Protein AF-A0A7S2HX86-F1 (afdb_monomer)

Secondary structure (DSSP, 8-state):
-PPPTTS-GGG--SPPSSPPPP---PPPPSSPEEEEEGGGTT-S-EEPEEEETTEEEEEEE--TTSEEEEEEEETT-TTSEEEESSTTB-TTSPEEEEES--TT--EEEE-TTTTPPTT-EEEEEEE-SSS-EEEEEEE--PPPTTGGG-----EEEETTTTTPPEEPEE---SSS-S-EE------TTS---EEEE-

Solvent-accessible surface area (backbone atoms only — not comparable to full-atom values): 11768 Å² total; per-residue (Å²): 134,85,79,71,87,71,58,36,72,90,75,59,90,71,89,68,98,58,83,76,78,82,76,72,77,68,74,67,75,89,57,58,46,19,38,32,28,55,80,65,71,55,70,62,76,41,80,42,49,72,80,51,95,43,30,32,35,45,75,48,50,27,44,88,81,17,45,44,38,33,36,36,19,44,68,71,34,81,58,26,22,35,29,28,77,41,66,58,15,49,66,60,32,42,51,40,67,72,32,68,85,60,89,72,32,22,32,42,51,69,27,64,89,76,62,47,57,59,50,47,22,31,42,36,40,40,35,64,57,91,72,35,45,49,43,72,45,81,46,101,55,80,58,51,78,74,59,75,72,53,71,86,62,42,26,42,30,27,71,87,50,77,78,38,79,42,76,40,44,80,64,55,41,97,92,44,64,92,33,70,48,79,89,84,77,75,52,97,78,76,63,74,57,74,48,79,46,110

pLDDT: mean 84.72, std 13.29, range [42.22, 97.75]

Organism: NCBI:txid327968

Mean predicted aligned error: 10.36 Å

Sequence (198 aa):
EFDTYDYNSSLYQGEYELAPRDDNSEDVPKDPIHIVGSWDNFHQSHEMEAIDDGVWTFQVALGETRYERFQLRVADEKFQALYPCSANGSQLTRCFGPDENLEGYCWLIDGRDLRMPAGTVYQLTFTWGSPPTMRWEVVDASPPYWFRSLQSTYYVDGSWTGSVNEMMREISTADSPNTWEARIRIGMTGMEWFRFCR

Radius of gyration: 20.62 Å; Cα contacts (8 Å, |Δi|>4): 366; chains: 1; bounding box: 51×32×64 Å

Foldseek 3Di:
DDDDPQFDPVVDPDDDPDDDPPFPWPQQAPFFKWKAKPLPDRPDIDTFDDPDRQKTKDKAFQAQQQKMWMWMAGNPDLQQIKFFPDQQREQRTWIDGRGNPPPRTTHMDHCVVVVDHGRFMKMWMWGVGVTTGIDIDTDPDGHDPVSVPSDDWKWKAKPVVVRDTHTWDDPADPVRHPDTDDDDDDDPVNDMDMDMDD

Structure (mmCIF, N/CA/C/O backbone):
data_AF-A0A7S2HX86-F1
#
_entry.id   AF-A0A7S2HX86-F1
#
loop_
_atom_site.group_PDB
_atom_site.id
_atom_site.type_symbol
_atom_site.label_atom_id
_atom_site.label_alt_id
_atom_site.label_comp_id
_atom_site.label_asym_id
_atom_site.label_entity_id
_atom_site.label_seq_id
_atom_site.pdbx_PDB_ins_code
_atom_site.Cartn_x
_atom_site.Cartn_y
_atom_site.Cartn_z
_atom_site.occupancy
_atom_site.B_iso_or_equiv
_atom_site.auth_seq_id
_atom_site.auth_comp_id
_atom_site.auth_asym_id
_atom_site.auth_atom_id
_atom_site.pdbx_PDB_model_num
ATOM 1 N N . GLU A 1 1 ? 15.970 -13.917 27.097 1.00 42.22 1 GLU A N 1
ATOM 2 C CA . GLU A 1 1 ? 16.013 -13.641 25.651 1.00 42.22 1 GLU A CA 1
ATOM 3 C C . GLU A 1 1 ? 15.262 -12.333 25.472 1.00 42.22 1 GLU A C 1
ATOM 5 O O . GLU A 1 1 ? 14.170 -12.232 26.010 1.00 42.22 1 GLU A O 1
ATOM 10 N N . PHE A 1 2 ? 15.915 -11.282 24.973 1.00 43.44 2 PHE A N 1
ATOM 11 C CA . PHE A 1 2 ? 15.283 -9.965 24.852 1.00 43.44 2 PHE A CA 1
ATOM 12 C C . PHE A 1 2 ? 14.544 -9.926 23.517 1.00 43.44 2 PHE A C 1
ATOM 14 O O . PHE A 1 2 ? 15.192 -10.049 22.479 1.00 43.44 2 PHE A O 1
ATOM 21 N N . ASP A 1 3 ? 13.221 -9.782 23.551 1.00 45.94 3 ASP A N 1
ATOM 22 C CA . ASP A 1 3 ? 12.425 -9.581 22.342 1.00 45.94 3 ASP A CA 1
ATOM 23 C C . ASP A 1 3 ? 12.792 -8.246 21.682 1.00 45.94 3 ASP A C 1
ATOM 25 O O . ASP A 1 3 ? 13.036 -7.234 22.348 1.00 45.94 3 ASP A O 1
ATOM 29 N N . THR A 1 4 ? 12.854 -8.243 20.353 1.00 46.94 4 THR A N 1
ATOM 30 C CA . THR A 1 4 ? 12.990 -7.023 19.559 1.00 46.94 4 THR A CA 1
ATOM 31 C C . THR A 1 4 ? 11.749 -6.151 19.764 1.00 46.94 4 THR A C 1
ATOM 33 O O . THR A 1 4 ? 10.624 -6.624 19.640 1.00 46.94 4 THR A O 1
ATOM 36 N N . TYR A 1 5 ? 11.943 -4.860 20.055 1.00 52.66 5 TYR A N 1
ATOM 37 C CA . TYR A 1 5 ? 10.888 -3.861 20.325 1.00 52.66 5 TYR A CA 1
ATOM 38 C C . TYR A 1 5 ? 9.940 -3.575 19.139 1.00 52.66 5 TYR A C 1
ATOM 40 O O . TYR A 1 5 ? 9.152 -2.633 19.181 1.00 52.66 5 TYR A O 1
ATOM 48 N N . ASP A 1 6 ? 9.999 -4.384 18.085 1.00 50.31 6 ASP A N 1
ATOM 49 C CA . ASP A 1 6 ? 9.200 -4.239 16.870 1.00 50.31 6 ASP A CA 1
ATOM 50 C C . ASP A 1 6 ? 7.791 -4.846 17.011 1.00 50.31 6 ASP A C 1
ATOM 52 O O . ASP A 1 6 ? 6.949 -4.675 16.127 1.00 50.31 6 ASP A O 1
ATOM 56 N N . TYR A 1 7 ? 7.512 -5.547 18.116 1.00 53.53 7 TYR A N 1
ATOM 57 C CA . TYR A 1 7 ? 6.210 -6.153 18.392 1.00 53.53 7 TYR A CA 1
ATOM 58 C C . TYR A 1 7 ? 5.318 -5.232 19.223 1.00 53.53 7 TYR A C 1
ATOM 60 O O . TYR A 1 7 ? 5.739 -4.634 20.214 1.00 53.53 7 TYR A O 1
ATOM 68 N N . ASN A 1 8 ? 4.048 -5.135 18.825 1.00 56.41 8 ASN A N 1
ATOM 69 C CA . ASN A 1 8 ? 3.043 -4.391 19.569 1.00 56.41 8 ASN A CA 1
ATOM 70 C C . ASN A 1 8 ? 2.930 -4.938 21.000 1.00 56.41 8 ASN A C 1
ATOM 72 O O . ASN A 1 8 ? 2.687 -6.130 21.195 1.00 56.41 8 ASN A O 1
ATOM 76 N N . SER A 1 9 ? 3.051 -4.056 21.997 1.00 62.22 9 SER A N 1
ATOM 77 C CA . SER A 1 9 ? 2.873 -4.425 23.397 1.00 62.22 9 SER A CA 1
ATOM 78 C C . SER A 1 9 ? 1.527 -5.107 23.636 1.00 62.22 9 SER A C 1
ATOM 80 O O . SER A 1 9 ? 1.485 -5.999 24.462 1.00 62.22 9 SER A O 1
ATOM 82 N N . SER A 1 10 ? 0.462 -4.789 22.890 1.00 58.12 10 SER A N 1
ATOM 83 C CA . SER A 1 10 ? -0.851 -5.439 23.047 1.00 58.12 10 SER A CA 1
ATOM 84 C C . SER A 1 10 ? -0.908 -6.915 22.621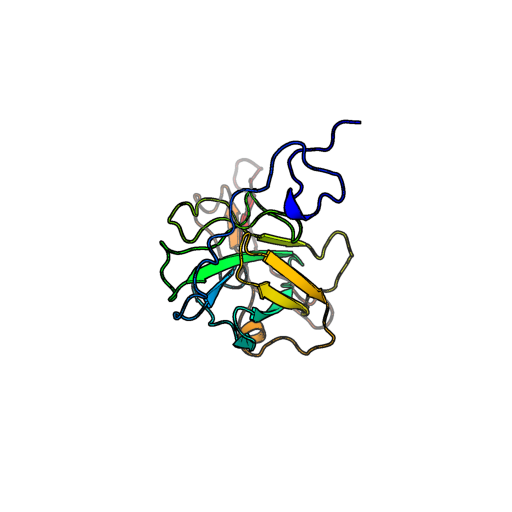 1.00 58.12 10 SER A C 1
ATOM 86 O O . SER A 1 10 ? -1.907 -7.580 22.879 1.00 58.12 10 SER A O 1
ATOM 88 N N . LEU A 1 11 ? 0.139 -7.444 21.976 1.00 58.84 11 LEU A N 1
ATOM 89 C CA . LEU A 1 11 ? 0.273 -8.870 21.648 1.00 58.84 11 LEU A CA 1
ATOM 90 C C . LEU A 1 11 ? 1.074 -9.648 22.709 1.00 58.84 11 LEU A C 1
ATOM 92 O O . LEU A 1 11 ? 1.187 -10.872 22.618 1.00 58.84 11 LEU A O 1
ATOM 96 N N . TYR A 1 12 ? 1.624 -8.958 23.711 1.00 63.53 12 TYR A N 1
ATOM 97 C CA . TYR A 1 12 ? 2.323 -9.570 24.835 1.00 63.53 12 TYR A CA 1
ATOM 98 C C . TYR A 1 12 ? 1.321 -10.253 25.773 1.00 63.53 12 TYR A C 1
ATOM 100 O O . TYR A 1 12 ? 0.371 -9.634 26.242 1.00 63.53 12 TYR A O 1
ATOM 108 N N . GLN A 1 13 ? 1.538 -11.540 26.053 1.00 61.47 13 GLN A N 1
ATOM 109 C CA . GLN A 1 13 ? 0.677 -12.339 26.938 1.00 61.47 13 GLN A CA 1
ATOM 110 C C . GLN A 1 13 ? 1.176 -12.402 28.393 1.00 61.47 13 GLN A C 1
ATOM 112 O O . GLN A 1 13 ? 0.587 -13.112 29.205 1.00 61.47 13 GLN A O 1
ATOM 117 N N . GLY A 1 14 ? 2.282 -11.729 28.727 1.00 71.19 14 GLY A N 1
ATOM 118 C CA . GLY A 1 14 ? 2.817 -11.712 30.091 1.00 71.19 14 GLY A CA 1
ATOM 119 C C . GLY A 1 14 ? 2.143 -10.671 30.988 1.00 71.19 14 GLY A C 1
ATOM 120 O O . GLY A 1 14 ? 1.376 -9.826 30.532 1.00 71.19 14 GLY A O 1
ATOM 121 N N . GLU A 1 15 ? 2.444 -10.729 32.285 1.00 54.34 15 GLU A N 1
ATOM 122 C CA . GLU A 1 15 ? 1.937 -9.761 33.261 1.00 54.34 15 GLU A CA 1
ATOM 123 C C . GLU A 1 15 ? 2.708 -8.435 33.173 1.00 54.34 15 GLU A C 1
ATOM 125 O O . GLU A 1 15 ? 3.937 -8.421 33.084 1.00 54.34 15 GLU A O 1
ATOM 130 N N . TYR A 1 16 ? 1.990 -7.311 33.222 1.00 61.97 16 TYR A N 1
ATOM 131 C CA . TYR A 1 16 ? 2.602 -5.988 33.335 1.00 61.97 16 TYR A CA 1
ATOM 132 C C . TYR A 1 16 ? 2.752 -5.602 34.808 1.00 61.97 16 TYR A C 1
ATOM 134 O O . TYR A 1 16 ? 1.788 -5.653 35.568 1.00 61.97 16 TYR A O 1
ATOM 142 N N . GLU A 1 17 ? 3.942 -5.142 35.203 1.00 64.00 17 GLU A N 1
ATOM 143 C CA . GLU A 1 17 ? 4.177 -4.587 36.549 1.00 64.00 17 GLU A CA 1
ATOM 144 C C . GLU A 1 17 ? 3.438 -3.255 36.786 1.00 64.00 17 GLU A C 1
ATOM 146 O O . GLU A 1 17 ? 3.226 -2.849 37.928 1.00 64.00 17 GLU A O 1
ATOM 151 N N . LEU A 1 18 ? 3.034 -2.570 35.713 1.00 54.09 18 LEU A N 1
ATOM 152 C CA . LEU A 1 18 ? 2.266 -1.329 35.748 1.00 54.09 18 LEU A CA 1
ATOM 153 C C . LEU A 1 18 ? 0.945 -1.529 35.007 1.00 54.09 18 LEU A C 1
ATOM 155 O O . LEU A 1 18 ? 0.919 -2.158 33.951 1.00 54.09 18 LEU A O 1
ATOM 159 N N . ALA A 1 19 ? -0.140 -0.960 35.538 1.00 52.94 19 ALA A N 1
ATOM 160 C CA . ALA A 1 19 ? -1.414 -0.939 34.831 1.00 52.94 19 ALA A CA 1
ATOM 161 C C . ALA A 1 19 ? -1.225 -0.288 33.443 1.00 52.94 19 ALA A C 1
ATOM 163 O O . ALA A 1 19 ? -0.542 0.744 33.354 1.00 52.94 19 ALA A O 1
ATOM 164 N N . PRO A 1 20 ? -1.802 -0.859 32.367 1.00 56.81 20 PRO A N 1
ATOM 165 C CA . PRO A 1 20 ? -1.859 -0.183 31.077 1.00 56.81 20 PRO A CA 1
ATOM 166 C C . PRO A 1 20 ? -2.460 1.216 31.261 1.00 56.81 20 PRO A C 1
ATOM 168 O O . PRO A 1 20 ? -3.270 1.429 32.164 1.00 56.81 20 PRO A O 1
ATOM 171 N N . ARG A 1 21 ? -2.051 2.184 30.430 1.00 54.41 21 ARG A N 1
ATOM 172 C CA . ARG A 1 21 ? -2.705 3.503 30.412 1.00 54.41 21 ARG A C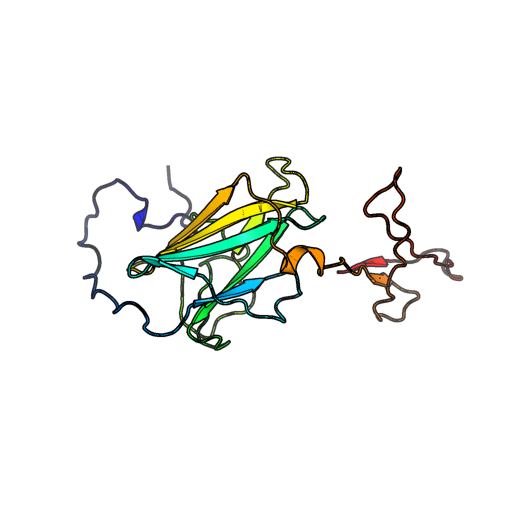A 1
ATOM 173 C C . ARG A 1 21 ? -4.215 3.301 30.268 1.00 54.41 21 ARG A C 1
ATOM 175 O O . ARG A 1 21 ? -4.610 2.477 29.451 1.00 54.41 21 ARG A O 1
ATOM 182 N N . ASP A 1 22 ? -5.006 4.047 31.044 1.00 52.88 22 ASP A N 1
ATOM 183 C CA . ASP A 1 22 ? -6.465 4.070 30.907 1.00 52.88 22 ASP A CA 1
ATOM 184 C C . ASP A 1 22 ? -6.822 4.271 29.431 1.00 52.88 22 ASP A C 1
ATOM 186 O O . ASP A 1 22 ? -6.486 5.302 28.837 1.00 52.88 22 ASP A O 1
ATOM 190 N N . ASP A 1 23 ? -7.483 3.263 28.859 1.00 53.69 23 ASP A N 1
ATOM 191 C CA . ASP A 1 23 ? -8.172 3.349 27.579 1.00 53.69 23 ASP A CA 1
ATOM 192 C C . ASP A 1 23 ? -9.322 4.338 27.765 1.00 53.69 23 ASP A C 1
ATOM 194 O O . ASP A 1 23 ? -10.463 3.973 28.053 1.00 53.69 23 ASP A O 1
ATOM 198 N N . ASN A 1 24 ? -9.029 5.627 27.607 1.00 50.69 24 ASN A N 1
ATOM 199 C CA . ASN A 1 24 ? -10.050 6.525 27.101 1.00 50.69 24 ASN A CA 1
ATOM 200 C C . ASN A 1 24 ? -10.447 5.927 25.757 1.00 50.69 24 ASN A C 1
ATOM 202 O O . ASN A 1 24 ? -9.656 5.970 24.818 1.00 50.69 24 ASN A O 1
ATOM 206 N N . SER A 1 25 ? -11.620 5.299 25.707 1.00 54.81 25 SER A N 1
ATOM 207 C CA . SER A 1 25 ? -12.227 4.829 24.472 1.00 54.81 25 SER A CA 1
ATOM 208 C C . SER A 1 25 ? -12.267 6.018 23.524 1.00 54.81 25 SER A C 1
ATOM 210 O O . SER A 1 25 ? -13.110 6.902 23.685 1.00 54.81 25 SER A O 1
ATOM 212 N N . GLU A 1 26 ? -11.300 6.106 22.612 1.00 62.53 26 GLU A N 1
ATOM 213 C CA . GLU A 1 26 ? -11.353 7.112 21.569 1.00 62.53 26 GLU A CA 1
ATOM 214 C C . GLU A 1 26 ? -12.631 6.839 20.794 1.00 62.53 26 GLU A C 1
ATOM 216 O O . GLU A 1 26 ? -12.834 5.726 20.298 1.00 62.53 26 GLU A O 1
ATOM 221 N N . ASP A 1 27 ? -13.522 7.832 20.781 1.00 75.81 27 ASP A N 1
ATOM 222 C CA . ASP A 1 27 ? -14.773 7.743 20.050 1.00 75.81 27 ASP A CA 1
ATOM 223 C C . ASP A 1 27 ? -14.458 7.284 18.627 1.00 75.81 27 ASP A C 1
ATOM 225 O O . ASP A 1 27 ? -13.568 7.827 17.964 1.00 75.81 27 ASP A O 1
ATOM 229 N N . VAL A 1 28 ? -15.184 6.260 18.177 1.00 82.75 28 VAL A N 1
ATOM 230 C CA . VAL A 1 28 ? -15.077 5.761 16.808 1.00 82.75 28 VAL A CA 1
ATOM 231 C C . VAL A 1 28 ? -15.219 6.958 15.859 1.00 82.75 28 VAL A C 1
ATOM 233 O O . VAL A 1 28 ? -16.164 7.745 16.018 1.00 82.75 28 VAL A O 1
ATOM 236 N N . PRO A 1 29 ? -14.294 7.141 14.900 1.00 84.81 29 PRO A N 1
ATOM 237 C CA . PRO A 1 29 ? -14.341 8.270 13.993 1.00 84.81 29 PRO A CA 1
ATOM 238 C C . PRO A 1 29 ? -15.665 8.240 13.239 1.00 84.81 29 PRO A C 1
ATOM 240 O O . PRO A 1 29 ? -16.084 7.213 12.708 1.00 84.81 29 PRO A O 1
ATOM 243 N N . LYS A 1 30 ? -16.340 9.390 13.223 1.00 86.75 30 LYS A N 1
ATOM 244 C CA . LYS A 1 30 ? -17.588 9.570 12.469 1.00 86.75 30 LYS A CA 1
ATOM 245 C C . LYS A 1 30 ? -17.327 9.717 10.976 1.00 86.75 30 LYS A C 1
ATOM 247 O O . LYS A 1 30 ? -18.231 9.503 10.175 1.00 86.75 30 LYS A O 1
ATOM 252 N N . ASP A 1 31 ? -16.113 10.127 10.635 1.00 92.06 31 ASP A N 1
ATOM 253 C CA . ASP A 1 31 ? -15.688 10.360 9.271 1.00 92.06 31 ASP A CA 1
ATOM 254 C C . ASP A 1 31 ? -15.249 9.054 8.590 1.00 92.06 31 ASP A C 1
ATOM 256 O O . ASP A 1 31 ? -14.712 8.154 9.244 1.00 92.06 31 ASP A O 1
ATOM 260 N N . PRO A 1 32 ? -15.445 8.942 7.266 1.00 94.38 32 PRO A N 1
ATOM 261 C CA . PRO A 1 32 ? -15.067 7.758 6.505 1.00 94.38 32 PRO A CA 1
ATOM 262 C C . PRO A 1 32 ? -13.550 7.540 6.478 1.00 94.38 32 PRO A C 1
ATOM 264 O O . PRO A 1 32 ? -12.761 8.474 6.284 1.00 94.38 32 PRO A O 1
ATOM 267 N N . ILE A 1 33 ? -13.142 6.276 6.596 1.00 96.12 33 ILE A N 1
ATOM 268 C CA . ILE A 1 33 ? -11.749 5.859 6.441 1.00 96.12 33 ILE A CA 1
ATOM 269 C C . ILE A 1 33 ? -11.467 5.590 4.966 1.00 96.12 33 ILE A C 1
ATOM 271 O O . ILE A 1 33 ? -12.190 4.855 4.299 1.00 96.12 33 ILE A O 1
ATOM 275 N N . HIS A 1 34 ? -10.392 6.182 4.469 1.00 96.62 34 HIS A N 1
ATOM 276 C CA . HIS A 1 34 ? -9.906 6.037 3.109 1.00 96.62 34 HIS A CA 1
ATOM 277 C C . HIS A 1 34 ? -8.574 5.293 3.093 1.00 96.62 34 HIS A C 1
ATOM 279 O O . HIS A 1 34 ? -7.817 5.334 4.060 1.00 96.62 34 HIS A O 1
ATOM 285 N N . ILE A 1 35 ? -8.258 4.653 1.974 1.00 96.00 35 ILE A N 1
ATOM 286 C CA . ILE A 1 35 ? -6.992 3.975 1.721 1.00 96.00 35 ILE A CA 1
ATOM 287 C C . ILE A 1 35 ? -6.335 4.524 0.455 1.00 96.00 35 ILE A C 1
ATOM 289 O O . ILE A 1 35 ? -6.993 4.787 -0.551 1.00 96.00 35 ILE A O 1
ATOM 293 N N . VAL A 1 36 ? -5.016 4.681 0.518 1.00 94.50 36 VAL A N 1
ATOM 294 C CA . VAL A 1 36 ? -4.147 5.055 -0.604 1.00 94.50 36 VAL A CA 1
ATOM 295 C C . VAL A 1 36 ? -2.976 4.087 -0.669 1.00 94.50 36 VAL A C 1
ATOM 297 O O . VAL A 1 36 ? -2.504 3.624 0.373 1.00 94.50 36 VAL A O 1
ATOM 300 N N . GLY A 1 37 ? -2.469 3.794 -1.864 1.00 93.50 37 GLY A N 1
ATOM 301 C CA . GLY A 1 37 ? -1.395 2.815 -1.986 1.00 93.50 37 GLY A CA 1
ATOM 302 C C . GLY A 1 37 ? -0.530 2.933 -3.225 1.00 93.50 37 GLY A C 1
ATOM 303 O O . GLY A 1 37 ? -0.714 3.789 -4.077 1.00 93.50 37 GLY A O 1
ATOM 304 N N . SER A 1 38 ? 0.463 2.056 -3.324 1.00 91.62 38 SER A N 1
ATOM 305 C CA . SER A 1 38 ? 1.417 2.039 -4.433 1.00 91.62 38 SER A CA 1
ATOM 306 C C . SER A 1 38 ? 0.806 1.611 -5.760 1.00 91.62 38 SER A C 1
ATOM 308 O O . SER A 1 38 ? 1.415 1.860 -6.798 1.00 91.62 38 SER A O 1
ATOM 310 N N . TRP A 1 39 ? -0.374 0.992 -5.742 1.00 88.81 39 TRP A N 1
ATOM 311 C CA . TRP A 1 39 ? -1.045 0.483 -6.936 1.00 88.81 39 TRP A CA 1
ATOM 312 C C . TRP A 1 39 ? -1.354 1.586 -7.957 1.00 88.81 39 TRP A C 1
ATOM 314 O O . TRP A 1 39 ? -1.383 1.309 -9.154 1.00 88.81 39 TRP A O 1
ATOM 324 N N . ASP A 1 40 ? -1.489 2.835 -7.511 1.00 85.31 40 ASP A N 1
ATOM 325 C CA . ASP A 1 40 ? -1.708 4.022 -8.339 1.00 85.31 40 ASP A CA 1
ATOM 326 C C . ASP A 1 40 ? -0.780 5.196 -7.963 1.00 85.31 40 ASP A C 1
ATOM 328 O O . ASP A 1 40 ? -1.075 6.360 -8.242 1.00 85.31 40 ASP A O 1
ATOM 332 N N . ASN A 1 41 ? 0.350 4.889 -7.320 1.00 86.00 41 ASN A N 1
ATOM 333 C CA . ASN A 1 41 ? 1.301 5.876 -6.807 1.00 86.00 41 ASN A CA 1
ATOM 334 C C . ASN A 1 41 ? 0.691 6.868 -5.786 1.00 86.00 41 ASN A C 1
ATOM 336 O O . ASN A 1 41 ? 1.059 8.042 -5.750 1.00 86.00 41 ASN A O 1
ATOM 340 N N . PHE A 1 42 ? -0.214 6.391 -4.925 1.00 88.62 42 PHE A N 1
ATOM 341 C CA . PHE A 1 42 ? -0.855 7.152 -3.846 1.00 88.62 42 PHE A CA 1
ATOM 342 C C . PHE A 1 42 ? -1.654 8.376 -4.339 1.00 88.62 42 PHE A C 1
ATOM 344 O O . PHE A 1 42 ? -1.813 9.352 -3.594 1.00 88.62 42 PHE A O 1
ATOM 351 N N . HIS A 1 43 ? -2.124 8.351 -5.591 1.00 86.19 43 HIS A N 1
ATOM 352 C CA . HIS A 1 43 ? -2.827 9.473 -6.220 1.00 86.19 43 HIS A CA 1
ATOM 353 C C . HIS A 1 43 ? -4.325 9.501 -5.897 1.00 86.19 43 HIS A C 1
ATOM 355 O O . HIS A 1 43 ? -4.860 10.566 -5.591 1.00 86.19 43 HIS A O 1
ATOM 361 N N . GLN A 1 44 ? -4.995 8.358 -5.981 1.00 89.94 44 GLN A N 1
ATOM 362 C CA . GLN A 1 44 ? -6.416 8.173 -5.744 1.00 89.94 44 GLN A CA 1
ATOM 363 C C . GLN A 1 44 ? -6.634 7.542 -4.369 1.00 89.94 44 GLN A C 1
ATOM 365 O O . GLN A 1 44 ? -6.033 6.535 -3.995 1.00 89.94 44 GLN A O 1
ATOM 370 N N . SER A 1 45 ? -7.531 8.156 -3.610 1.00 92.88 45 SER A N 1
ATOM 371 C CA . SER A 1 45 ? -8.079 7.607 -2.381 1.00 92.88 45 SER A CA 1
ATOM 372 C C . SER A 1 45 ? -9.295 6.740 -2.685 1.00 92.88 45 SER A C 1
ATOM 374 O O . SER A 1 45 ? -10.102 7.028 -3.574 1.00 92.88 45 SER A O 1
ATOM 376 N N . HIS A 1 46 ? -9.426 5.654 -1.933 1.00 94.56 46 HIS A N 1
ATOM 377 C CA . HIS A 1 46 ? -10.601 4.797 -1.967 1.00 94.56 46 HIS A CA 1
ATOM 378 C C . HIS A 1 46 ? -11.229 4.741 -0.582 1.00 94.56 46 HIS A C 1
ATOM 380 O O . HIS A 1 46 ? -10.535 4.478 0.393 1.00 94.56 46 HIS A O 1
ATOM 386 N N . GLU A 1 47 ? -12.532 4.969 -0.492 1.00 96.06 47 GLU A N 1
ATOM 387 C CA . GLU A 1 47 ? -13.276 4.779 0.752 1.00 96.06 47 GLU A CA 1
ATOM 388 C C . GLU A 1 47 ? -13.322 3.284 1.117 1.00 96.06 47 GLU A C 1
ATOM 390 O O . GLU A 1 47 ? -13.550 2.429 0.255 1.00 96.06 47 GLU A O 1
ATOM 395 N N . MET A 1 48 ? -13.067 2.964 2.386 1.00 96.81 48 MET A N 1
ATOM 396 C CA . MET A 1 48 ? -13.192 1.611 2.927 1.00 96.81 48 MET A CA 1
ATOM 397 C C . MET A 1 48 ? -14.640 1.327 3.341 1.00 96.81 48 MET A C 1
ATOM 399 O O . MET A 1 48 ? -15.339 2.200 3.850 1.00 96.81 48 MET A O 1
ATOM 403 N N . GLU A 1 49 ? -15.080 0.080 3.193 1.00 96.38 49 GLU A N 1
ATOM 404 C CA . GLU A 1 49 ? -16.430 -0.341 3.568 1.00 96.38 49 GLU A CA 1
ATOM 405 C C . GLU A 1 49 ? -16.517 -0.580 5.080 1.00 96.38 49 GLU A C 1
ATOM 407 O O . GLU A 1 49 ? -15.829 -1.452 5.614 1.00 96.38 49 GLU A O 1
ATOM 412 N N . ALA A 1 50 ? -17.363 0.183 5.776 1.00 95.38 50 ALA A N 1
ATOM 413 C CA . ALA A 1 50 ? -17.663 -0.046 7.187 1.00 95.38 50 ALA A CA 1
ATOM 414 C C . ALA A 1 50 ? -18.551 -1.291 7.340 1.00 95.38 50 ALA A C 1
ATOM 416 O O . ALA A 1 50 ? -19.667 -1.323 6.818 1.00 95.38 50 ALA A O 1
ATOM 417 N N . ILE A 1 51 ? -18.060 -2.307 8.052 1.00 95.25 51 ILE A N 1
ATOM 418 C CA . ILE A 1 51 ? -18.780 -3.576 8.255 1.00 95.25 51 ILE A CA 1
ATOM 419 C C . ILE A 1 51 ? -19.398 -3.698 9.651 1.00 95.25 51 ILE A C 1
ATOM 421 O O . ILE A 1 51 ? -20.377 -4.423 9.818 1.00 95.25 51 ILE A O 1
ATOM 425 N N . ASP A 1 52 ? -18.830 -3.003 10.637 1.00 91.88 52 ASP A N 1
ATOM 426 C CA . ASP A 1 52 ? -19.283 -2.970 12.030 1.00 91.88 52 ASP A CA 1
ATOM 427 C C . ASP A 1 52 ? -18.789 -1.675 12.702 1.00 91.88 52 ASP A C 1
ATOM 429 O O . ASP A 1 52 ? -17.977 -0.937 12.128 1.00 91.88 52 ASP A O 1
ATOM 433 N N . ASP A 1 53 ? -19.249 -1.404 13.921 1.00 89.19 53 ASP A N 1
ATOM 434 C CA . ASP A 1 53 ? -18.817 -0.250 14.708 1.00 89.19 53 ASP A CA 1
ATOM 435 C C . ASP A 1 53 ? -17.301 -0.303 14.955 1.00 89.19 53 ASP A C 1
ATOM 437 O O . ASP A 1 53 ? -16.782 -1.139 15.696 1.00 89.19 53 ASP A O 1
ATOM 441 N N . GLY A 1 54 ? -16.572 0.613 14.315 1.00 92.19 54 GLY A N 1
ATOM 442 C CA . GLY A 1 54 ? -15.118 0.674 14.416 1.00 92.19 54 GLY A CA 1
ATOM 443 C C . GLY A 1 54 ? -14.378 -0.349 13.552 1.00 92.19 54 GLY A C 1
ATOM 444 O O . GLY A 1 54 ? -13.183 -0.544 13.772 1.00 92.19 54 GLY A O 1
ATOM 445 N N . VAL A 1 55 ? -15.029 -0.995 12.577 1.00 95.88 55 VAL A N 1
ATOM 446 C CA . VAL A 1 55 ? -14.377 -1.960 11.676 1.00 95.88 55 VAL A CA 1
ATOM 447 C C . VAL A 1 55 ? -14.638 -1.618 10.211 1.00 95.88 55 VAL A C 1
ATOM 449 O O . VAL A 1 55 ? -15.781 -1.570 9.756 1.00 95.88 55 VAL A O 1
ATOM 452 N N . TRP A 1 56 ? -13.558 -1.459 9.446 1.00 97.44 56 TRP A N 1
ATOM 453 C CA . TRP A 1 56 ? -13.589 -1.169 8.013 1.00 97.44 56 TRP A CA 1
ATOM 454 C C . TRP A 1 56 ? -12.822 -2.219 7.229 1.00 97.44 56 TRP A C 1
ATOM 456 O O . TRP A 1 56 ? -11.794 -2.728 7.681 1.00 97.44 56 TRP A O 1
ATOM 466 N N . THR A 1 57 ? -13.283 -2.497 6.014 1.00 97.50 57 THR A N 1
ATOM 467 C CA . THR A 1 57 ? -12.641 -3.448 5.114 1.00 97.50 57 THR A CA 1
ATOM 468 C C . THR A 1 57 ? -12.382 -2.874 3.732 1.00 97.50 57 THR A C 1
ATOM 470 O O . THR A 1 57 ? -13.067 -1.969 3.258 1.00 97.50 57 THR A O 1
ATOM 473 N N . PHE A 1 58 ? -11.348 -3.396 3.081 1.00 96.94 58 PHE A N 1
ATOM 474 C CA . PHE A 1 58 ? -11.012 -3.061 1.705 1.00 96.94 58 PHE A CA 1
ATOM 475 C C . PHE A 1 58 ? -10.334 -4.248 1.030 1.00 96.94 58 PHE A C 1
ATOM 477 O O . PHE A 1 58 ? -9.542 -4.950 1.651 1.00 96.94 58 PHE A O 1
ATOM 484 N N . GLN A 1 59 ? -10.612 -4.483 -0.246 1.00 96.00 59 GLN A N 1
ATOM 485 C CA . GLN A 1 59 ? -9.948 -5.544 -0.999 1.00 96.00 59 GLN A CA 1
ATOM 486 C C . GLN A 1 59 ? -8.878 -4.950 -1.896 1.00 96.00 59 GLN A C 1
ATOM 488 O O . GLN A 1 59 ? -9.196 -4.104 -2.718 1.00 96.00 59 GLN A O 1
ATOM 493 N N . VAL A 1 60 ? -7.642 -5.428 -1.798 1.00 94.81 60 VAL A N 1
ATOM 494 C CA . VAL A 1 60 ? -6.541 -5.056 -2.699 1.00 94.81 60 VAL A CA 1
ATOM 495 C C . VAL A 1 60 ? -6.046 -6.299 -3.422 1.00 94.81 60 VAL A C 1
ATOM 497 O O . VAL A 1 60 ? -5.943 -7.366 -2.824 1.00 94.81 60 VAL A O 1
ATOM 500 N N . ALA A 1 61 ? -5.719 -6.186 -4.705 1.00 93.56 61 ALA A N 1
ATOM 501 C CA . ALA A 1 61 ? -5.028 -7.253 -5.418 1.00 93.56 61 ALA A CA 1
ATOM 502 C C . ALA A 1 61 ? -3.533 -6.933 -5.529 1.00 93.56 61 ALA A C 1
ATOM 504 O O . ALA A 1 61 ? -3.146 -5.777 -5.687 1.00 93.56 61 ALA A O 1
ATOM 505 N N . LEU A 1 62 ? -2.684 -7.958 -5.449 1.00 92.06 62 LEU A N 1
ATOM 506 C CA . LEU A 1 62 ? -1.254 -7.791 -5.680 1.00 92.06 62 LEU A CA 1
ATOM 507 C C . LEU A 1 62 ? -0.981 -7.482 -7.150 1.00 92.06 62 LEU A C 1
ATOM 509 O O . LEU A 1 62 ? -1.346 -8.268 -8.027 1.00 92.06 62 LEU A O 1
ATOM 513 N N . GLY A 1 63 ? -0.263 -6.390 -7.411 1.00 88.56 63 GLY A N 1
ATOM 514 C CA . GLY A 1 63 ? 0.309 -6.099 -8.718 1.00 88.56 63 GLY A CA 1
ATOM 515 C C . GLY A 1 63 ? 1.334 -7.137 -9.175 1.00 88.56 63 GLY A C 1
ATOM 516 O O . GLY A 1 63 ? 1.661 -8.117 -8.501 1.00 88.56 63 GLY A O 1
ATOM 517 N N . GLU A 1 64 ? 1.908 -6.884 -10.342 1.00 84.50 64 GLU A N 1
ATOM 518 C CA . GLU A 1 64 ? 2.911 -7.747 -10.983 1.00 84.50 64 GLU A CA 1
ATOM 519 C C . GLU A 1 64 ? 4.212 -7.836 -10.176 1.00 84.50 64 GLU A C 1
ATOM 521 O O . GLU A 1 64 ? 4.910 -8.850 -10.203 1.00 84.50 64 GLU A O 1
ATOM 526 N N . THR A 1 65 ? 4.505 -6.796 -9.390 1.00 85.44 65 THR A N 1
ATOM 527 C CA . THR A 1 65 ? 5.609 -6.748 -8.422 1.00 85.44 65 THR A CA 1
ATOM 528 C C . THR A 1 65 ? 5.404 -7.690 -7.238 1.00 85.44 65 THR A C 1
ATOM 530 O O . THR A 1 65 ? 6.372 -8.015 -6.545 1.00 85.44 65 THR A O 1
ATOM 533 N N . ARG A 1 66 ? 4.166 -8.160 -7.021 1.00 91.00 66 ARG A N 1
ATOM 534 C CA . ARG A 1 66 ? 3.744 -9.026 -5.910 1.00 91.00 66 ARG A CA 1
ATOM 535 C C . ARG A 1 66 ? 3.993 -8.431 -4.528 1.00 91.00 66 ARG A C 1
ATOM 537 O O . ARG A 1 66 ? 4.068 -9.165 -3.549 1.00 91.00 66 ARG A O 1
ATOM 544 N N . TYR A 1 67 ? 4.116 -7.115 -4.451 1.00 93.12 67 TYR A N 1
ATOM 545 C CA . TYR A 1 67 ? 4.098 -6.387 -3.196 1.00 93.12 67 TYR A CA 1
ATOM 546 C C . TYR A 1 67 ? 3.385 -5.056 -3.406 1.00 93.12 67 TYR A C 1
ATOM 548 O O . TYR A 1 67 ? 3.514 -4.462 -4.478 1.00 93.12 67 TYR A O 1
ATOM 556 N N . GLU A 1 68 ? 2.673 -4.595 -2.384 1.00 94.38 68 GLU A N 1
ATOM 557 C CA . GLU A 1 68 ? 1.976 -3.309 -2.389 1.00 94.38 68 GLU A CA 1
ATOM 558 C C . GLU A 1 68 ? 2.178 -2.597 -1.049 1.00 94.38 68 GLU A C 1
ATOM 560 O O . GLU A 1 68 ? 2.225 -3.224 0.013 1.00 94.38 68 GLU A O 1
ATOM 565 N N . ARG A 1 69 ? 2.315 -1.274 -1.104 1.00 95.25 69 ARG A N 1
ATOM 566 C CA . ARG A 1 69 ? 2.444 -0.385 0.050 1.00 95.25 69 ARG A CA 1
ATOM 567 C C . ARG A 1 69 ? 1.187 0.450 0.189 1.00 95.25 69 ARG A C 1
ATOM 569 O O . ARG A 1 69 ? 0.655 0.884 -0.824 1.00 95.25 69 ARG A O 1
ATOM 576 N N . PHE A 1 70 ? 0.744 0.723 1.410 1.00 96.06 70 PHE A N 1
ATOM 577 C CA . PHE A 1 70 ? -0.449 1.544 1.621 1.00 96.06 70 PHE A CA 1
ATOM 578 C C . PHE A 1 70 ? -0.431 2.312 2.946 1.00 96.06 70 PHE A C 1
ATOM 580 O O . PHE A 1 70 ? 0.370 2.028 3.844 1.00 96.06 70 PHE A O 1
ATOM 587 N N . GLN A 1 71 ? -1.318 3.299 3.033 1.00 95.25 71 GLN A N 1
ATOM 588 C CA . GLN A 1 71 ? -1.643 4.098 4.217 1.00 95.25 71 GLN A CA 1
ATOM 589 C C . GLN A 1 71 ? -3.159 4.302 4.269 1.00 95.25 71 GLN A C 1
ATOM 591 O O . GLN A 1 71 ? -3.825 4.222 3.233 1.00 95.25 71 GLN A O 1
ATOM 596 N N . LEU A 1 72 ? -3.693 4.603 5.452 1.00 95.75 72 LEU A N 1
ATOM 597 C CA . LEU A 1 72 ? -5.093 5.002 5.594 1.00 95.75 72 LEU A CA 1
ATOM 598 C C . LEU A 1 72 ? -5.187 6.501 5.884 1.00 95.75 72 LEU A C 1
ATOM 600 O O . LEU A 1 72 ? -4.224 7.096 6.362 1.00 95.75 72 LEU A O 1
ATOM 604 N N . ARG A 1 73 ? -6.339 7.109 5.610 1.00 94.81 73 ARG A N 1
ATOM 605 C CA . ARG A 1 73 ? -6.645 8.518 5.888 1.00 94.81 73 ARG A CA 1
ATOM 606 C C . ARG A 1 73 ? -8.039 8.643 6.481 1.00 94.81 73 ARG A C 1
ATOM 608 O O . ARG A 1 73 ? -8.965 7.998 5.999 1.00 94.81 73 ARG A O 1
ATOM 615 N N . VAL A 1 74 ? -8.203 9.489 7.486 1.00 94.19 74 VAL A N 1
ATOM 616 C CA . VAL A 1 74 ? -9.520 9.877 8.002 1.00 94.19 74 VAL A CA 1
ATOM 617 C C . VAL A 1 74 ? -10.044 11.034 7.148 1.00 94.19 74 VAL A C 1
ATOM 619 O O . VAL A 1 74 ? -9.284 11.943 6.823 1.00 94.19 74 VAL A O 1
ATOM 622 N N . ALA A 1 75 ? -11.313 10.976 6.731 1.00 92.44 75 ALA A N 1
ATOM 623 C CA . ALA A 1 75 ? -11.970 12.001 5.905 1.00 92.44 75 ALA A CA 1
ATOM 624 C C . ALA A 1 75 ? -11.267 12.327 4.565 1.00 92.44 75 ALA A C 1
ATOM 626 O O . ALA A 1 75 ? -11.452 13.411 4.022 1.00 92.44 75 ALA A O 1
ATOM 627 N N . ASP A 1 76 ? -10.447 11.407 4.043 1.00 92.38 76 ASP A N 1
ATOM 628 C CA . ASP A 1 76 ? -9.538 11.633 2.902 1.00 92.38 76 ASP A CA 1
ATOM 629 C C . ASP A 1 76 ? -8.542 12.799 3.089 1.00 92.38 76 ASP A C 1
ATOM 631 O O . ASP A 1 76 ? -7.924 13.302 2.147 1.00 92.38 76 ASP A O 1
ATOM 635 N N . GLU A 1 77 ? -8.320 13.223 4.332 1.00 90.31 77 GLU A N 1
ATOM 636 C CA . GLU A 1 77 ? -7.402 14.308 4.633 1.00 90.31 77 GLU A CA 1
ATOM 637 C C . GLU A 1 77 ? -5.977 13.772 4.745 1.00 90.31 77 GLU A C 1
ATOM 639 O O . GLU A 1 77 ? -5.656 12.912 5.570 1.00 90.31 77 GLU A O 1
ATOM 644 N N . LYS A 1 78 ? -5.069 14.310 3.922 1.00 85.94 78 LYS A N 1
ATOM 645 C CA . LYS A 1 78 ? -3.663 13.877 3.903 1.00 85.94 78 LYS A CA 1
ATOM 646 C C . LYS A 1 78 ? -2.998 14.028 5.278 1.00 85.94 78 LYS A C 1
ATOM 648 O O . LYS A 1 78 ? -2.166 13.203 5.628 1.00 85.94 78 LYS A O 1
ATOM 653 N N . PHE A 1 79 ? -3.373 15.049 6.046 1.00 87.06 79 PHE A N 1
ATOM 654 C CA . PHE A 1 79 ? -2.823 15.342 7.376 1.00 87.06 79 PHE A CA 1
ATOM 655 C C . PHE A 1 79 ? -3.481 14.543 8.513 1.00 87.06 79 PHE A C 1
ATOM 657 O O . PHE A 1 79 ? -3.169 14.772 9.678 1.00 87.06 79 PHE A O 1
ATOM 664 N N . GLN A 1 80 ? -4.405 13.636 8.188 1.00 91.88 80 GLN A N 1
ATOM 665 C CA . GLN A 1 80 ? -5.048 12.732 9.137 1.00 91.88 80 GLN A CA 1
ATOM 666 C C . GLN A 1 80 ? -4.804 11.279 8.728 1.00 91.88 80 GLN A C 1
ATOM 668 O O . GLN A 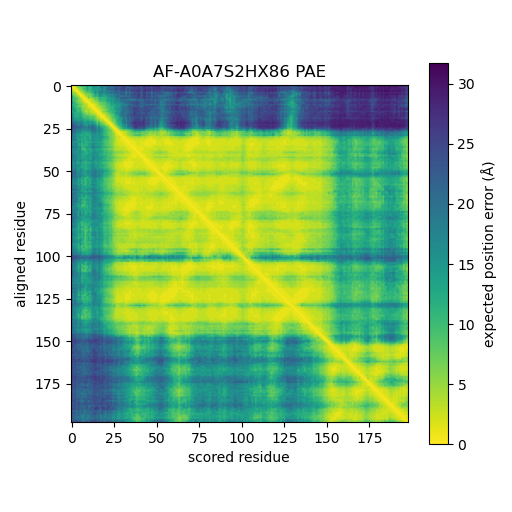1 80 ? -5.745 10.502 8.550 1.00 91.88 80 GLN A O 1
ATOM 673 N N . ALA A 1 81 ? -3.541 10.902 8.525 1.00 92.94 81 ALA A N 1
ATOM 674 C CA . ALA A 1 81 ? -3.236 9.544 8.100 1.00 92.94 81 ALA A CA 1
ATOM 675 C C . ALA A 1 81 ? -2.962 8.610 9.269 1.00 92.94 81 ALA A C 1
ATOM 677 O O . ALA A 1 81 ? -2.391 8.998 10.287 1.00 92.94 81 ALA A O 1
ATOM 678 N N . LEU A 1 82 ? -3.302 7.346 9.052 1.00 94.25 82 LEU A N 1
ATOM 679 C CA . LEU A 1 82 ? -2.912 6.234 9.899 1.00 94.25 82 LEU A CA 1
ATOM 680 C C . LEU A 1 82 ? -1.813 5.449 9.191 1.00 94.25 82 LEU A C 1
ATOM 682 O O . LEU A 1 82 ? -1.894 5.186 7.984 1.00 94.25 82 LEU A O 1
ATOM 686 N N . TYR A 1 83 ? -0.788 5.073 9.946 1.00 94.69 83 TYR A N 1
ATOM 687 C CA . TYR A 1 83 ? 0.420 4.457 9.405 1.00 94.69 83 TYR A CA 1
ATOM 688 C C . TYR A 1 83 ? 1.103 3.548 10.444 1.00 94.69 83 TYR A C 1
ATOM 690 O O . TYR A 1 83 ? 0.838 3.662 11.644 1.00 94.69 83 TYR A O 1
ATOM 698 N N . PRO A 1 84 ? 1.977 2.615 10.023 1.00 94.75 84 PRO A N 1
ATOM 699 C CA . PRO A 1 84 ? 2.710 1.765 10.956 1.00 94.75 84 PRO A CA 1
ATOM 700 C C . PRO A 1 84 ? 3.854 2.502 11.654 1.00 94.75 84 PRO A C 1
ATOM 702 O O . PRO A 1 84 ? 4.480 3.396 11.096 1.00 94.75 84 PRO A O 1
ATOM 705 N N . CYS A 1 85 ? 4.231 2.028 12.838 1.00 90.50 85 CYS A N 1
ATOM 706 C CA . CYS A 1 85 ? 5.353 2.562 13.615 1.00 90.50 85 CYS A CA 1
ATOM 707 C C . CYS A 1 85 ? 6.733 2.444 12.942 1.00 90.50 85 CYS A C 1
ATOM 709 O O . CYS A 1 85 ? 7.695 3.062 13.394 1.00 90.50 85 CYS A O 1
ATOM 711 N N . SER A 1 86 ? 6.849 1.637 11.887 1.00 90.75 86 SER A N 1
ATOM 712 C CA . SER A 1 86 ? 8.078 1.419 11.130 1.00 90.75 86 SER A CA 1
ATOM 713 C C . SER A 1 86 ? 7.815 1.472 9.627 1.00 90.75 86 SER A C 1
ATOM 715 O O . SER A 1 86 ? 6.725 1.159 9.146 1.00 90.75 86 SER A O 1
ATOM 717 N N . ALA A 1 87 ? 8.825 1.883 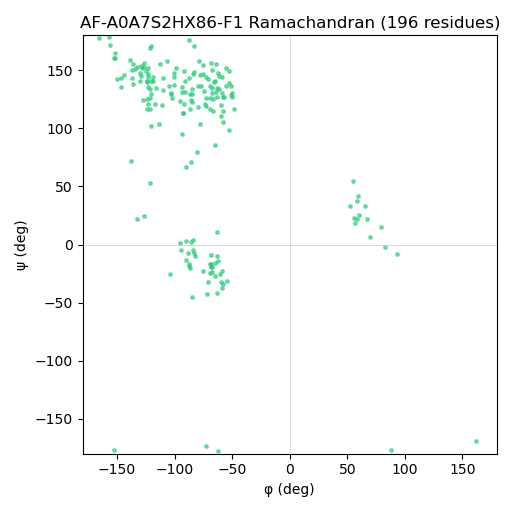8.862 1.00 91.69 87 ALA A N 1
ATOM 718 C CA . ALA A 1 87 ? 8.749 1.854 7.408 1.00 91.69 87 ALA A CA 1
ATOM 719 C C . ALA A 1 87 ? 8.557 0.410 6.914 1.00 91.69 87 ALA A C 1
ATOM 721 O O . ALA A 1 87 ? 9.280 -0.490 7.337 1.00 91.69 87 ALA A O 1
ATOM 722 N N . ASN A 1 88 ? 7.620 0.210 5.982 1.00 92.94 88 ASN A N 1
ATOM 723 C CA . ASN A 1 88 ? 7.223 -1.108 5.475 1.00 92.94 88 ASN A CA 1
ATOM 724 C C . ASN A 1 88 ? 6.692 -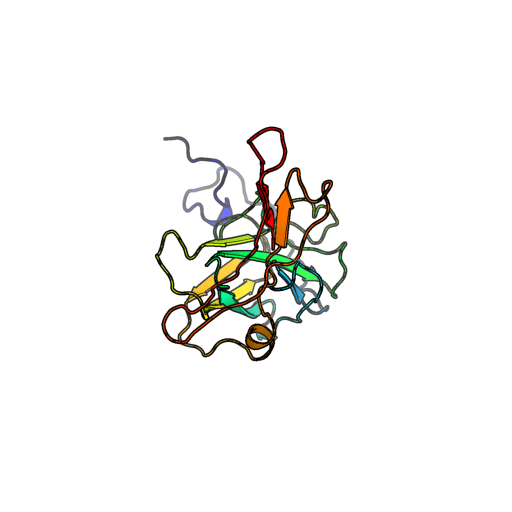2.040 6.576 1.00 92.94 88 ASN A C 1
ATOM 726 O O . ASN A 1 88 ? 7.025 -3.225 6.616 1.00 92.94 88 ASN A O 1
ATOM 730 N N . GLY A 1 89 ? 5.874 -1.496 7.478 1.00 91.62 89 GLY A N 1
ATOM 731 C CA . GLY A 1 89 ? 5.325 -2.243 8.600 1.00 91.62 89 GLY A CA 1
ATOM 732 C C . GLY A 1 89 ? 4.442 -3.418 8.169 1.00 91.62 89 GLY A C 1
ATOM 733 O O . GLY A 1 89 ? 3.709 -3.352 7.181 1.00 91.62 89 GLY A O 1
ATOM 734 N N . SER A 1 90 ? 4.496 -4.504 8.935 1.00 93.44 90 SER A N 1
ATOM 735 C CA . SER A 1 90 ? 3.607 -5.660 8.783 1.00 93.44 90 SER A CA 1
ATOM 736 C C . SER A 1 90 ? 2.314 -5.478 9.588 1.00 93.44 90 SER A C 1
ATOM 738 O O . SER A 1 90 ? 2.181 -4.538 10.369 1.00 93.44 90 SER A O 1
ATOM 740 N N . GLN A 1 91 ? 1.377 -6.419 9.478 1.00 92.69 91 GLN A N 1
ATOM 741 C CA . GLN A 1 91 ? 0.150 -6.448 10.289 1.00 92.69 91 GLN A CA 1
ATOM 742 C C . GLN A 1 91 ? 0.394 -6.612 11.804 1.00 92.69 91 GLN A C 1
ATOM 744 O O . GLN A 1 91 ? -0.530 -6.496 12.603 1.00 92.69 91 GLN A O 1
ATOM 749 N N . LEU A 1 92 ? 1.633 -6.906 12.216 1.00 89.56 92 LEU A N 1
ATOM 750 C CA . LEU A 1 92 ? 2.029 -6.982 13.627 1.00 89.56 92 LEU A CA 1
ATOM 751 C C . LEU A 1 92 ? 2.519 -5.636 14.173 1.00 89.56 92 LEU A C 1
ATOM 753 O O . LEU A 1 92 ? 2.672 -5.480 15.386 1.00 89.56 92 LEU A O 1
ATOM 757 N N . THR A 1 93 ? 2.789 -4.677 13.286 1.00 89.81 93 THR A N 1
ATOM 758 C CA . THR A 1 93 ? 3.285 -3.358 13.678 1.00 89.81 93 THR A CA 1
ATOM 759 C C . THR A 1 9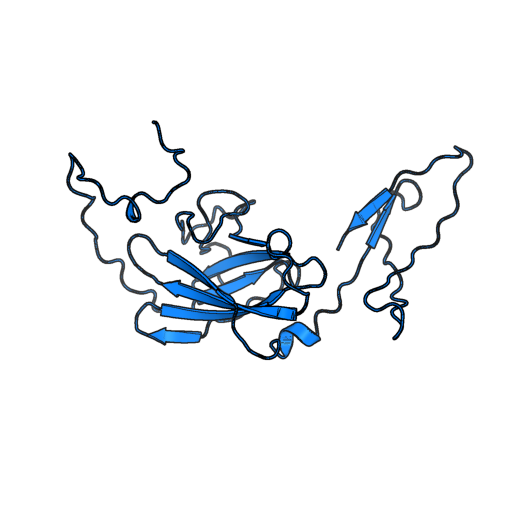3 ? 2.169 -2.509 14.266 1.00 89.81 93 THR A C 1
ATOM 761 O O . THR A 1 93 ? 1.000 -2.614 13.890 1.00 89.81 93 THR A O 1
ATOM 764 N N . ARG A 1 94 ? 2.535 -1.660 15.227 1.00 89.38 94 ARG A N 1
ATOM 765 C CA . ARG A 1 94 ? 1.592 -0.756 15.880 1.00 89.38 94 ARG A CA 1
ATOM 766 C C . ARG A 1 94 ? 1.134 0.324 14.900 1.00 89.38 94 ARG A C 1
ATOM 768 O O . ARG A 1 94 ? 1.964 0.905 14.204 1.00 89.38 94 ARG A O 1
ATOM 775 N N . CYS A 1 95 ? -0.163 0.614 14.899 1.00 91.31 95 CYS A N 1
ATOM 776 C CA . CYS A 1 95 ? -0.731 1.747 14.179 1.00 91.31 95 CYS A CA 1
ATOM 777 C C . CYS A 1 95 ? -0.520 3.048 14.970 1.00 91.31 95 CYS A C 1
ATOM 779 O O . CYS A 1 95 ? -0.720 3.077 16.187 1.00 91.31 95 CYS A O 1
ATOM 781 N N . PHE A 1 96 ? -0.121 4.101 14.265 1.00 90.12 96 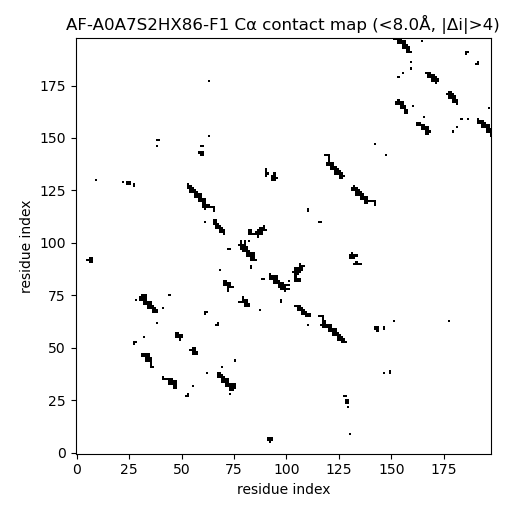PHE A N 1
ATOM 782 C CA . PHE A 1 96 ? -0.012 5.483 14.728 1.00 90.12 96 PHE A CA 1
ATOM 783 C C . PHE A 1 96 ? -0.911 6.392 13.879 1.00 90.12 96 PHE A C 1
ATOM 785 O O . PHE A 1 96 ? -1.457 5.950 12.864 1.00 90.12 96 PHE A O 1
ATOM 792 N N . GLY A 1 97 ? -1.061 7.643 14.311 1.00 88.94 97 GLY A N 1
ATOM 793 C CA . GLY A 1 97 ? -2.013 8.601 13.764 1.00 88.94 97 GLY A CA 1
ATOM 794 C C . GLY A 1 97 ? -3.395 8.528 14.433 1.00 88.94 97 GLY A C 1
ATOM 795 O O . GLY A 1 97 ? -3.579 7.745 15.368 1.00 88.94 97 GLY A O 1
ATOM 796 N N . PRO A 1 98 ? -4.370 9.329 13.968 1.00 90.81 98 PRO A N 1
ATOM 797 C CA . PRO A 1 98 ? -4.296 10.186 12.784 1.00 90.81 98 PRO A CA 1
ATOM 798 C C . PRO A 1 98 ? -3.411 11.424 13.003 1.00 90.81 98 PRO A C 1
ATOM 800 O O . PRO A 1 98 ? -3.689 12.233 13.885 1.00 90.81 98 PRO A O 1
ATOM 803 N N . ASP A 1 99 ? -2.357 11.587 12.198 1.00 88.75 99 ASP A N 1
ATOM 804 C CA . ASP A 1 99 ? -1.490 12.776 12.228 1.00 88.75 99 ASP A CA 1
ATOM 805 C C . ASP A 1 99 ? -0.815 13.065 10.865 1.00 88.75 99 ASP A C 1
ATOM 807 O O . ASP A 1 99 ? -1.098 12.415 9.852 1.00 88.75 99 ASP A O 1
ATOM 811 N N . GLU A 1 100 ? 0.037 14.097 10.826 1.00 86.31 100 GLU A N 1
ATOM 812 C CA . GLU A 1 100 ? 0.712 14.605 9.623 1.00 86.31 100 GLU A CA 1
ATOM 813 C C . GLU A 1 100 ? 2.084 13.964 9.327 1.00 86.31 100 GLU A C 1
ATOM 815 O O . GLU A 1 100 ? 2.760 14.356 8.369 1.00 86.31 100 GLU A O 1
ATOM 820 N N . ASN A 1 101 ? 2.525 12.978 10.111 1.00 72.19 101 ASN A N 1
ATOM 821 C CA . ASN A 1 101 ? 3.869 12.406 10.024 1.00 72.19 101 ASN A CA 1
ATOM 822 C C . ASN A 1 101 ? 3.945 11.220 9.044 1.00 72.19 101 ASN A C 1
ATOM 824 O O . ASN A 1 101 ? 4.173 10.065 9.399 1.00 72.19 101 ASN A O 1
ATOM 828 N N . LEU A 1 102 ? 3.753 11.534 7.764 1.00 69.94 102 LEU A N 1
ATOM 829 C CA . LEU A 1 102 ? 3.502 10.552 6.700 1.00 69.94 102 LEU A CA 1
ATOM 830 C C . LEU A 1 102 ? 4.755 9.967 6.049 1.00 69.94 102 LEU A C 1
ATOM 832 O O . LEU A 1 102 ? 4.660 9.011 5.271 1.00 69.94 102 LEU A O 1
ATOM 836 N N . GLU A 1 103 ? 5.908 10.609 6.230 1.00 79.06 103 GLU A N 1
ATOM 837 C CA . GLU A 1 103 ? 7.002 10.463 5.275 1.00 79.0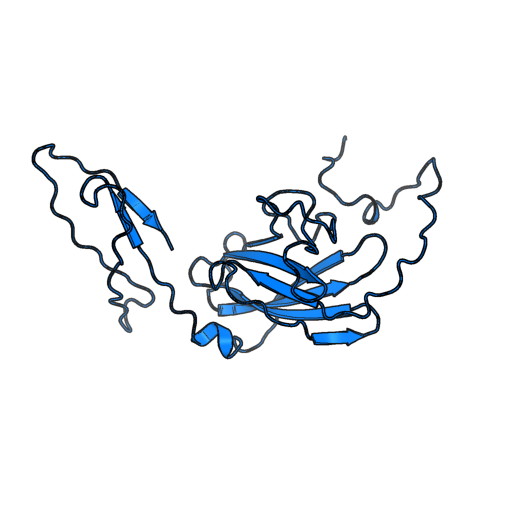6 103 GLU A CA 1
ATOM 838 C C . GLU A 1 103 ? 7.739 9.129 5.471 1.00 79.06 103 GLU A C 1
ATOM 840 O O . GLU A 1 103 ? 8.522 8.938 6.397 1.00 79.06 103 GLU A O 1
ATOM 845 N N . GLY A 1 104 ? 7.458 8.175 4.579 1.00 83.00 104 GLY A N 1
ATOM 846 C CA . GLY A 1 104 ? 8.123 6.870 4.525 1.00 83.00 104 GLY A CA 1
ATOM 847 C C . GLY A 1 104 ? 7.435 5.735 5.293 1.00 83.00 104 GLY A C 1
ATOM 848 O O . GLY A 1 104 ? 7.816 4.575 5.099 1.00 83.00 104 GLY A O 1
ATOM 849 N N . TYR A 1 105 ? 6.399 6.016 6.086 1.00 92.81 105 TYR A N 1
ATOM 850 C CA . TYR A 1 105 ? 5.705 5.010 6.897 1.00 92.81 105 TYR A CA 1
ATOM 851 C C . TYR A 1 105 ? 4.492 4.433 6.170 1.00 92.81 105 TYR A C 1
ATOM 853 O O . TYR A 1 105 ? 3.402 4.988 6.200 1.00 92.81 105 TYR A O 1
ATOM 861 N N . CYS A 1 106 ? 4.669 3.296 5.506 1.00 95.19 106 CYS A N 1
ATOM 862 C CA . CYS A 1 106 ? 3.570 2.563 4.873 1.00 95.19 106 CYS A CA 1
ATOM 863 C C . CYS A 1 106 ? 3.543 1.137 5.395 1.00 95.19 106 CYS A C 1
ATOM 865 O O . CYS A 1 106 ? 4.610 0.570 5.654 1.00 95.19 106 CYS A O 1
ATOM 867 N N . TRP A 1 107 ? 2.358 0.538 5.463 1.00 96.50 107 TRP A N 1
ATOM 868 C CA . TRP A 1 107 ? 2.272 -0.914 5.559 1.00 96.50 107 TRP A CA 1
ATOM 869 C C . TRP A 1 107 ? 2.759 -1.542 4.258 1.00 96.50 107 TRP A C 1
ATOM 871 O O . TRP A 1 107 ? 2.641 -0.929 3.193 1.00 96.50 107 TRP A O 1
ATOM 881 N N . LEU A 1 108 ? 3.317 -2.747 4.348 1.00 96.44 108 LEU A N 1
ATOM 882 C CA . LEU A 1 108 ? 3.775 -3.530 3.206 1.00 96.44 108 LEU A CA 1
ATOM 883 C C . LEU A 1 108 ? 3.076 -4.890 3.200 1.00 96.44 108 LEU A C 1
ATOM 885 O O . LEU A 1 108 ? 3.239 -5.695 4.118 1.00 96.44 108 LEU A O 1
ATOM 889 N N . ILE A 1 109 ? 2.354 -5.166 2.119 1.00 96.06 109 ILE A N 1
ATOM 890 C CA . ILE A 1 109 ? 1.910 -6.514 1.771 1.00 96.06 109 ILE A CA 1
ATOM 891 C C . ILE A 1 109 ? 2.980 -7.090 0.855 1.00 96.06 109 ILE A C 1
ATOM 893 O O . ILE A 1 109 ? 3.158 -6.593 -0.255 1.00 96.06 109 ILE A O 1
ATOM 897 N N . ASP A 1 110 ? 3.696 -8.118 1.307 1.00 95.38 110 ASP A N 1
ATOM 898 C CA . ASP A 1 110 ? 4.730 -8.784 0.513 1.00 95.38 110 ASP A CA 1
ATOM 899 C C . ASP A 1 110 ? 4.325 -10.225 0.181 1.00 95.38 110 ASP A C 1
ATOM 901 O O . ASP A 1 110 ? 4.380 -11.129 1.014 1.00 95.38 110 ASP A O 1
ATOM 905 N N . GLY A 1 111 ? 3.904 -10.446 -1.062 1.00 92.44 111 GLY A N 1
ATOM 906 C CA . GLY A 1 111 ? 3.580 -11.768 -1.587 1.00 92.44 111 GLY A CA 1
ATOM 907 C C . GLY A 1 111 ? 4.796 -12.543 -2.098 1.00 92.44 111 GLY A C 1
ATOM 908 O O . GLY A 1 111 ? 4.646 -13.700 -2.495 1.00 92.44 111 GLY A O 1
ATOM 909 N N . ARG A 1 112 ? 6.001 -11.953 -2.129 1.00 90.81 112 ARG A N 1
ATOM 910 C CA . ARG A 1 112 ? 7.191 -12.586 -2.729 1.00 90.81 112 ARG A CA 1
ATOM 911 C C . ARG A 1 112 ? 7.708 -13.738 -1.879 1.00 90.81 112 ARG A C 1
ATOM 913 O O . ARG A 1 112 ? 7.995 -14.799 -2.439 1.00 90.81 112 ARG A O 1
ATOM 920 N N . ASP A 1 113 ? 7.751 -13.556 -0.562 1.00 86.50 113 ASP A N 1
ATOM 921 C CA . ASP A 1 113 ? 8.228 -14.568 0.389 1.00 86.50 113 ASP A CA 1
ATOM 922 C C . ASP A 1 113 ? 7.348 -15.821 0.366 1.00 86.50 113 ASP A C 1
ATOM 924 O O . ASP A 1 113 ? 7.841 -16.948 0.312 1.00 86.50 113 ASP A O 1
ATOM 928 N N . LEU A 1 114 ? 6.030 -15.619 0.297 1.00 88.44 114 LEU A N 1
ATOM 929 C CA . LEU A 1 114 ? 5.032 -16.688 0.214 1.00 88.44 114 LEU A CA 1
ATOM 930 C C . LEU A 1 114 ? 4.767 -17.163 -1.224 1.00 88.44 114 LEU A C 1
ATOM 932 O O . LEU A 1 114 ? 3.935 -18.041 -1.441 1.00 88.44 114 LEU A O 1
ATOM 936 N N . ARG A 1 115 ? 5.482 -16.610 -2.214 1.00 90.50 115 ARG A N 1
ATOM 937 C CA . ARG A 1 115 ? 5.319 -16.897 -3.650 1.00 90.50 115 ARG A CA 1
ATOM 938 C C . ARG A 1 115 ? 3.875 -16.753 -4.150 1.00 90.50 115 ARG A C 1
ATOM 940 O O . ARG A 1 115 ? 3.476 -17.456 -5.077 1.00 90.50 115 ARG A O 1
ATOM 947 N N . MET A 1 116 ? 3.121 -15.819 -3.581 1.00 91.62 116 MET A N 1
ATOM 948 C CA . MET A 1 116 ? 1.755 -15.523 -4.006 1.00 91.62 116 MET A CA 1
ATOM 949 C C . MET A 1 116 ? 1.766 -15.001 -5.448 1.00 91.62 116 MET A C 1
ATOM 951 O O . MET A 1 116 ? 2.625 -14.184 -5.785 1.00 91.62 116 MET A O 1
ATOM 955 N N . PRO A 1 117 ? 0.877 -15.467 -6.338 1.00 90.06 117 PRO A N 1
ATOM 956 C CA . PRO A 1 117 ? 0.824 -14.974 -7.711 1.00 90.06 117 PRO A CA 1
ATOM 957 C C . PRO A 1 117 ? 0.343 -13.517 -7.775 1.00 90.06 117 PRO A C 1
ATOM 959 O O . PRO A 1 117 ? -0.369 -13.037 -6.890 1.00 90.06 117 PRO A O 1
ATOM 962 N N . ALA A 1 118 ? 0.701 -12.815 -8.854 1.00 88.94 118 ALA A N 1
ATOM 963 C CA . ALA A 1 118 ? 0.070 -11.537 -9.174 1.00 88.94 118 ALA A CA 1
ATOM 964 C C . ALA A 1 118 ? -1.448 -11.735 -9.345 1.00 88.94 118 ALA A C 1
ATOM 966 O O . ALA A 1 118 ? -1.895 -12.777 -9.825 1.00 88.94 118 ALA A O 1
ATOM 967 N N . GLY A 1 119 ? -2.232 -10.750 -8.917 1.00 89.88 119 GLY A N 1
ATOM 968 C CA . GLY A 1 119 ? -3.690 -10.827 -8.860 1.00 89.88 119 GLY A CA 1
ATOM 969 C C . GLY A 1 119 ? -4.248 -11.514 -7.611 1.00 89.88 119 GLY A C 1
ATOM 970 O O . GLY A 1 119 ? -5.465 -11.545 -7.460 1.00 89.88 119 GLY A O 1
ATOM 971 N N . THR A 1 120 ? -3.405 -12.026 -6.702 1.00 94.06 120 THR A N 1
ATOM 972 C CA . THR A 1 120 ? -3.866 -12.507 -5.385 1.00 94.06 120 THR A CA 1
ATOM 973 C C . THR A 1 120 ? -4.582 -11.380 -4.653 1.00 94.06 120 THR A C 1
ATOM 975 O O . THR A 1 120 ? -4.001 -10.307 -4.481 1.00 94.06 120 THR A O 1
ATOM 978 N N . VAL A 1 121 ? -5.809 -11.632 -4.200 1.00 96.12 121 VAL A N 1
ATOM 979 C CA . VAL A 1 121 ? -6.615 -10.647 -3.477 1.00 96.12 121 VAL A CA 1
ATOM 980 C C . VAL A 1 121 ? -6.413 -10.803 -1.974 1.00 96.12 121 VAL A C 1
ATOM 982 O O . VAL A 1 121 ? -6.491 -11.902 -1.426 1.00 96.12 121 VAL A O 1
ATOM 985 N N . TYR A 1 122 ? -6.156 -9.679 -1.317 1.00 96.81 122 TYR A N 1
ATOM 986 C CA . TYR A 1 122 ? -6.094 -9.540 0.125 1.00 96.81 122 TYR A CA 1
ATOM 987 C C . TYR A 1 122 ? -7.287 -8.727 0.610 1.00 96.81 122 TYR A C 1
ATOM 989 O O . TYR A 1 122 ? -7.572 -7.658 0.067 1.00 96.81 122 TYR A O 1
ATOM 997 N N . GLN A 1 123 ? -7.948 -9.208 1.658 1.00 97.50 123 GLN A N 1
ATOM 998 C CA . GLN A 1 123 ? -8.918 -8.428 2.411 1.00 97.50 123 GLN A CA 1
ATOM 999 C C . GLN A 1 123 ? -8.207 -7.753 3.574 1.00 97.50 123 GLN A C 1
ATOM 1001 O O . GLN A 1 123 ? -7.718 -8.406 4.493 1.00 97.50 123 GLN A O 1
ATOM 1006 N N . LEU A 1 124 ? -8.143 -6.434 3.507 1.00 97.62 124 LEU A N 1
ATOM 1007 C CA . LEU A 1 124 ? -7.621 -5.554 4.534 1.00 97.62 124 LEU A CA 1
ATOM 1008 C C . LEU A 1 124 ? -8.746 -5.282 5.519 1.00 97.62 124 LEU A C 1
ATOM 1010 O O . LEU A 1 124 ? -9.839 -4.912 5.104 1.00 97.62 124 LEU A O 1
ATOM 1014 N N . THR A 1 125 ? -8.472 -5.459 6.804 1.00 97.75 125 THR A N 1
ATOM 1015 C CA . THR A 1 125 ? -9.395 -5.159 7.898 1.00 97.75 125 THR A CA 1
ATOM 1016 C C . THR A 1 125 ? -8.708 -4.197 8.846 1.00 97.75 125 THR A C 1
ATOM 1018 O O . THR A 1 125 ? -7.678 -4.521 9.443 1.00 97.75 125 THR A O 1
ATOM 1021 N N . PHE A 1 126 ? -9.279 -3.009 8.961 1.00 97.00 126 PHE A N 1
ATOM 1022 C CA . PHE A 1 126 ? -8.870 -1.999 9.913 1.00 97.00 126 PHE A CA 1
ATOM 1023 C C . PHE A 1 126 ? -9.871 -1.971 11.066 1.00 97.00 126 PHE A C 1
ATOM 1025 O O . PHE A 1 126 ? -11.078 -1.896 10.842 1.00 97.00 126 PHE A O 1
ATOM 1032 N N . THR A 1 127 ? -9.367 -2.026 12.294 1.00 95.12 127 THR A N 1
ATOM 1033 C CA . THR A 1 127 ? -10.179 -1.947 13.508 1.00 95.12 127 THR A CA 1
ATOM 1034 C C . THR A 1 127 ? -9.711 -0.762 14.334 1.00 95.12 127 THR A C 1
ATOM 1036 O O . THR A 1 127 ? -8.565 -0.733 14.797 1.00 95.12 127 THR A O 1
ATOM 1039 N N . TRP A 1 128 ? -10.602 0.207 14.517 1.00 93.00 128 TRP A N 1
ATOM 1040 C CA . TRP A 1 128 ? -10.394 1.334 15.414 1.00 93.00 128 TRP A CA 1
ATOM 1041 C C . TRP A 1 128 ? -10.498 0.884 16.869 1.00 93.00 128 TRP A C 1
ATOM 1043 O O . TRP A 1 128 ? -11.274 -0.003 17.216 1.00 93.00 128 TRP A O 1
ATOM 1053 N N . GLY A 1 129 ? -9.684 1.491 17.720 1.00 88.38 129 GLY A N 1
ATOM 1054 C CA . GLY A 1 129 ? -9.565 1.142 19.127 1.00 88.38 129 GLY A CA 1
ATOM 1055 C C . GLY A 1 129 ? -8.269 1.691 19.702 1.00 88.38 129 GLY A C 1
ATOM 1056 O O . GLY A 1 129 ? -7.569 2.462 19.050 1.00 88.38 129 GLY A O 1
ATOM 1057 N N . SER A 1 130 ? -7.922 1.267 20.912 1.00 83.19 130 SER A N 1
ATOM 1058 C CA . SER A 1 130 ? -6.679 1.657 21.571 1.00 83.19 130 SER A CA 1
ATOM 1059 C C . SER A 1 130 ? -5.844 0.404 21.881 1.00 83.19 130 SER A C 1
ATOM 1061 O O . SER A 1 130 ? -6.150 -0.333 22.814 1.00 83.19 130 SER A O 1
ATOM 1063 N N . PRO A 1 131 ? -4.798 0.097 21.086 1.00 85.81 131 PRO A N 1
ATOM 1064 C CA . PRO A 1 131 ? -4.384 0.772 19.853 1.00 85.81 131 PRO A CA 1
ATOM 1065 C C . PRO A 1 131 ? -5.234 0.360 18.632 1.00 85.81 131 PRO A C 1
ATOM 1067 O O . PRO A 1 131 ? -5.752 -0.761 18.605 1.00 85.81 131 PRO A O 1
ATOM 1070 N N . PRO A 1 132 ? -5.293 1.187 17.570 1.00 90.69 132 PRO A N 1
ATOM 1071 C CA . PRO A 1 132 ? -5.869 0.767 16.301 1.00 90.69 132 PRO A CA 1
ATOM 1072 C C . PRO A 1 132 ? -5.060 -0.392 15.712 1.00 90.69 132 PRO A C 1
ATOM 1074 O O . PRO A 1 132 ? -3.837 -0.481 15.895 1.00 90.69 132 PRO A O 1
ATOM 1077 N N . THR A 1 133 ? -5.730 -1.289 14.993 1.00 92.75 133 THR A N 1
ATOM 1078 C CA . THR A 1 133 ? -5.089 -2.477 14.418 1.00 92.75 133 THR A CA 1
ATOM 1079 C C . THR A 1 133 ? -5.389 -2.622 12.936 1.00 92.75 133 THR A C 1
ATOM 1081 O O . THR A 1 133 ? -6.477 -2.299 12.467 1.00 92.75 133 THR A O 1
ATOM 1084 N N . MET A 1 134 ? -4.396 -3.121 12.200 1.00 95.81 134 MET A N 1
ATOM 1085 C CA . MET A 1 134 ? -4.481 -3.380 10.770 1.00 95.81 134 MET A CA 1
ATOM 1086 C C . MET A 1 134 ? -4.140 -4.843 10.512 1.00 95.81 134 MET A C 1
ATOM 1088 O O . MET A 1 134 ? -3.072 -5.309 10.909 1.00 95.81 134 MET A O 1
ATOM 1092 N N . ARG A 1 135 ? -5.035 -5.569 9.844 1.00 96.25 135 ARG A N 1
ATOM 1093 C CA . ARG A 1 135 ? -4.846 -6.974 9.467 1.00 96.25 135 ARG A CA 1
ATOM 1094 C C . ARG A 1 135 ? -5.141 -7.171 7.995 1.00 96.25 135 ARG A C 1
ATOM 1096 O O . ARG A 1 135 ? -5.922 -6.425 7.410 1.00 96.25 135 ARG A O 1
ATOM 1103 N N . TRP A 1 136 ? -4.533 -8.186 7.400 1.00 97.31 136 TRP A N 1
ATOM 1104 C CA . TRP A 1 136 ? -4.897 -8.604 6.056 1.00 97.31 136 TRP A CA 1
ATOM 1105 C C . TRP A 1 136 ? -4.748 -10.105 5.883 1.00 97.31 136 TRP A C 1
ATOM 1107 O O . TRP A 1 136 ? -3.811 -10.727 6.383 1.00 97.31 136 TRP A O 1
ATOM 1117 N N . GLU A 1 137 ? -5.663 -10.680 5.119 1.00 96.75 137 GLU A N 1
ATOM 1118 C CA . GLU A 1 137 ? -5.660 -12.099 4.793 1.00 96.75 137 GLU A CA 1
ATOM 1119 C C . GLU A 1 137 ? -5.959 -12.320 3.317 1.00 96.75 137 GLU A C 1
ATOM 1121 O O . GLU A 1 137 ? -6.561 -11.478 2.653 1.00 96.75 137 GLU A O 1
ATOM 1126 N N . VAL A 1 138 ? -5.499 -13.454 2.797 1.00 96.56 138 VAL A N 1
ATOM 1127 C CA . VAL A 1 138 ? -5.765 -13.851 1.415 1.00 96.56 138 VAL A CA 1
ATOM 1128 C C . VAL A 1 138 ? -7.209 -14.316 1.318 1.00 96.56 138 VAL A C 1
ATOM 1130 O O . VAL A 1 138 ? -7.641 -15.151 2.110 1.00 96.56 138 VAL A O 1
ATOM 1133 N N . VAL A 1 139 ? -7.928 -13.824 0.314 1.00 97.06 139 VAL A N 1
ATOM 1134 C CA . VAL A 1 139 ? -9.313 -14.214 0.046 1.00 97.06 139 VAL A CA 1
ATOM 1135 C C . VAL A 1 139 ? -9.457 -14.762 -1.368 1.00 97.06 139 VAL A C 1
ATOM 1137 O O . VAL A 1 139 ? -8.808 -14.294 -2.305 1.00 97.06 139 VAL A O 1
ATOM 1140 N N . ASP A 1 140 ? -10.323 -15.762 -1.526 1.00 94.06 140 ASP A N 1
ATOM 1141 C CA . ASP A 1 140 ? -10.700 -16.287 -2.839 1.00 94.06 140 ASP A CA 1
ATOM 1142 C C . ASP A 1 140 ? -11.755 -15.367 -3.467 1.00 94.06 140 ASP A C 1
ATOM 1144 O O . ASP A 1 140 ? -12.963 -15.592 -3.378 1.00 94.06 140 ASP A O 1
ATOM 1148 N N . ALA A 1 141 ? -11.281 -14.253 -4.021 1.00 91.31 141 ALA A N 1
ATOM 1149 C CA . ALA A 1 141 ? -12.100 -13.237 -4.662 1.00 91.31 141 ALA A CA 1
ATOM 1150 C C . ALA A 1 141 ? -11.497 -12.840 -6.011 1.00 91.31 141 ALA A C 1
ATOM 1152 O O . ALA A 1 141 ? -10.286 -12.899 -6.230 1.00 91.31 141 ALA A O 1
ATOM 1153 N N . SER A 1 142 ? -12.348 -12.395 -6.935 1.00 88.75 142 SER A N 1
ATOM 1154 C CA . SER A 1 142 ? -11.865 -11.784 -8.170 1.00 88.75 142 SER A CA 1
ATOM 1155 C C . SER A 1 142 ? -11.255 -10.408 -7.877 1.00 88.75 142 SER A C 1
ATOM 1157 O O . SER A 1 142 ? -11.848 -9.670 -7.088 1.00 88.75 142 SER A O 1
ATOM 1159 N N . PRO A 1 143 ? -10.164 -10.005 -8.557 1.00 87.69 143 PRO A N 1
ATOM 1160 C CA . PRO A 1 143 ? -9.597 -8.673 -8.394 1.00 87.69 143 PRO A CA 1
ATOM 1161 C C . PRO A 1 143 ? -10.648 -7.571 -8.593 1.00 87.69 143 PRO A C 1
ATOM 1163 O O . PRO A 1 143 ? -11.449 -7.678 -9.537 1.00 87.69 143 PRO A O 1
ATOM 1166 N N . PRO A 1 144 ? -10.631 -6.511 -7.760 1.00 85.56 144 PRO A N 1
ATOM 1167 C CA . PRO A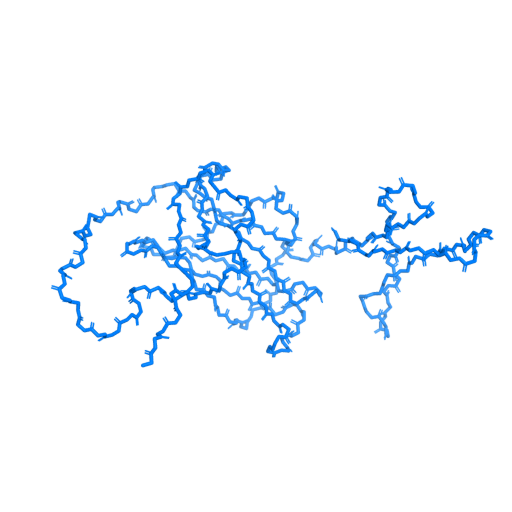 1 144 ? -11.570 -5.403 -7.871 1.00 85.56 144 PRO A CA 1
ATOM 1168 C C . PRO A 1 144 ? -11.569 -4.769 -9.265 1.00 85.56 144 PRO A C 1
ATOM 1170 O O . PRO A 1 144 ? -10.558 -4.769 -9.971 1.00 85.56 144 PRO A O 1
ATOM 1173 N N . TYR A 1 145 ? -12.698 -4.184 -9.673 1.00 83.94 145 TYR A N 1
ATOM 1174 C CA . TYR A 1 145 ? -12.823 -3.573 -11.002 1.00 83.94 145 TYR A CA 1
ATOM 1175 C C . TYR A 1 145 ? -11.787 -2.461 -11.233 1.00 83.94 145 TYR A C 1
ATOM 1177 O O . TYR A 1 145 ? -11.237 -2.362 -12.327 1.00 83.94 145 TYR A O 1
ATOM 1185 N N . TRP A 1 146 ? -11.483 -1.676 -10.195 1.00 81.25 146 TRP A N 1
ATOM 1186 C CA . TRP A 1 146 ? -10.513 -0.582 -10.244 1.00 81.25 146 TRP A CA 1
ATOM 1187 C C . TRP A 1 146 ? -9.073 -1.086 -10.393 1.00 81.25 146 TRP A C 1
ATOM 1189 O O . TRP A 1 146 ? -8.232 -0.391 -10.956 1.00 81.25 146 TRP A O 1
ATOM 1199 N N . PHE A 1 147 ? -8.786 -2.321 -9.973 1.00 78.56 147 PHE A N 1
ATOM 1200 C CA . PHE A 1 147 ? -7.462 -2.916 -10.122 1.00 78.56 147 PHE A CA 1
ATOM 1201 C C . PHE A 1 147 ? -7.152 -3.251 -11.586 1.00 78.56 147 PHE A C 1
ATOM 1203 O O . PHE A 1 147 ? -6.016 -3.138 -12.033 1.00 78.56 147 PHE A O 1
ATOM 1210 N N . ARG A 1 148 ? -8.173 -3.608 -12.377 1.00 67.62 148 ARG A N 1
ATOM 1211 C CA . ARG A 1 148 ? -8.001 -3.957 -13.799 1.00 67.62 148 ARG A CA 1
ATOM 1212 C C . ARG A 1 148 ? -7.581 -2.772 -14.667 1.00 67.62 148 ARG A C 1
ATOM 1214 O O . ARG A 1 148 ? -7.014 -2.984 -15.733 1.00 67.62 148 ARG A O 1
ATOM 1221 N N . SER A 1 149 ? -7.874 -1.546 -14.236 1.00 65.00 149 SER A N 1
ATOM 1222 C CA . SER A 1 149 ? -7.449 -0.322 -14.925 1.00 65.00 149 SER A CA 1
ATOM 1223 C C . SER A 1 149 ? -6.015 0.100 -14.604 1.00 65.00 149 SER A C 1
ATOM 1225 O O . SER A 1 149 ? -5.492 0.991 -15.269 1.00 65.00 149 SER A O 1
ATOM 1227 N N . LEU A 1 150 ? -5.364 -0.527 -13.621 1.00 66.69 150 LEU A N 1
ATOM 1228 C CA . LEU A 1 150 ? -3.999 -0.197 -13.219 1.00 66.69 150 LEU A CA 1
ATOM 1229 C C . LEU A 1 150 ? -3.005 -0.959 -14.100 1.00 66.69 150 LEU A C 1
ATOM 1231 O O . LEU A 1 150 ? -2.355 -1.907 -13.666 1.00 66.69 150 LEU A O 1
ATOM 1235 N N . GLN A 1 151 ? -2.905 -0.559 -15.370 1.00 65.12 151 GLN A N 1
ATOM 1236 C CA . GLN A 1 151 ? -1.808 -1.011 -16.223 1.00 65.12 151 GLN A CA 1
ATOM 1237 C C . GLN A 1 151 ? -0.502 -0.427 -15.675 1.00 65.12 151 GLN A C 1
ATOM 1239 O O . GLN A 1 151 ? -0.315 0.793 -15.657 1.00 65.12 151 GLN A O 1
ATOM 1244 N N . SER A 1 152 ? 0.399 -1.293 -15.204 1.00 70.06 152 SER A N 1
ATOM 1245 C CA . SER A 1 152 ? 1.730 -0.879 -14.768 1.00 70.06 152 SER A CA 1
ATOM 1246 C C . SER A 1 152 ? 2.439 -0.188 -15.928 1.00 70.06 152 SER A C 1
ATOM 1248 O O . SER A 1 152 ? 2.738 -0.797 -16.955 1.00 70.06 152 SER A O 1
ATOM 1250 N N . THR A 1 153 ? 2.714 1.101 -15.766 1.00 77.94 153 THR A N 1
ATOM 1251 C CA . THR A 1 153 ? 3.585 1.820 -16.688 1.00 77.94 153 THR A CA 1
ATOM 1252 C C . THR A 1 153 ? 4.993 1.734 -16.134 1.00 77.94 153 THR A C 1
ATOM 1254 O O . THR A 1 153 ? 5.237 2.142 -15.005 1.00 77.94 153 THR A O 1
ATOM 1257 N N . TYR A 1 154 ? 5.914 1.170 -16.905 1.00 85.44 154 TYR A N 1
ATOM 1258 C CA . TYR A 1 154 ? 7.316 1.098 -16.517 1.00 85.44 154 TYR A CA 1
ATOM 1259 C C . TYR A 1 154 ? 8.105 2.184 -17.231 1.00 85.44 154 TYR A C 1
ATOM 1261 O O . TYR A 1 154 ? 7.808 2.537 -18.371 1.00 85.44 154 TYR A O 1
ATOM 1269 N N . TYR A 1 155 ? 9.136 2.685 -16.568 1.00 88.69 155 TYR A N 1
ATOM 1270 C CA . TYR A 1 155 ? 10.060 3.675 -17.093 1.00 88.69 155 TYR A CA 1
ATOM 1271 C C . TYR A 1 155 ? 11.493 3.173 -16.942 1.00 88.69 155 TYR A C 1
ATOM 1273 O O . TYR A 1 155 ? 11.812 2.398 -16.036 1.00 88.69 155 TYR A O 1
ATOM 1281 N N . VAL A 1 156 ? 12.372 3.644 -17.815 1.00 91.50 156 VAL A N 1
ATOM 1282 C CA . VAL A 1 156 ? 13.814 3.486 -17.696 1.00 91.50 156 VAL A CA 1
ATOM 1283 C C . VAL A 1 156 ? 14.445 4.864 -17.545 1.00 91.50 156 VAL A C 1
ATOM 1285 O O . VAL A 1 156 ? 14.101 5.809 -18.252 1.00 91.50 156 VAL A O 1
ATOM 1288 N N . ASP A 1 157 ? 15.360 4.977 -16.597 1.00 92.38 157 ASP A N 1
ATOM 1289 C CA . ASP A 1 157 ? 16.181 6.163 -16.383 1.00 92.38 157 ASP A CA 1
ATOM 1290 C C . ASP A 1 157 ? 17.643 5.743 -16.467 1.00 92.38 157 ASP A C 1
ATOM 1292 O O . ASP A 1 157 ? 18.018 4.699 -15.926 1.00 92.38 157 ASP A O 1
ATOM 1296 N N . GLY A 1 158 ? 18.467 6.515 -17.162 1.00 90.25 158 GLY A N 1
ATOM 1297 C CA . GLY A 1 158 ? 19.849 6.148 -17.418 1.00 90.25 158 GLY A CA 1
ATOM 1298 C C . GLY A 1 158 ? 20.691 7.306 -17.920 1.00 90.25 158 GLY A C 1
ATOM 1299 O O . GLY A 1 158 ? 20.209 8.414 -18.157 1.00 90.25 158 GLY A O 1
ATOM 1300 N N . SER A 1 159 ? 21.979 7.047 -18.136 1.00 90.25 159 SER A N 1
ATOM 1301 C CA . SER A 1 159 ? 22.915 8.074 -18.618 1.00 90.25 159 SER A CA 1
ATOM 1302 C C . SER A 1 159 ? 22.518 8.695 -19.964 1.00 90.25 159 SER A C 1
ATOM 1304 O O . SER A 1 159 ? 22.905 9.831 -20.233 1.00 90.25 159 SER A O 1
ATOM 1306 N N . TRP A 1 160 ? 21.719 8.001 -20.783 1.00 85.62 160 TRP A N 1
ATOM 1307 C CA . TRP A 1 160 ? 21.250 8.489 -22.086 1.00 85.62 160 TRP A CA 1
ATOM 1308 C C . TRP A 1 160 ? 19.962 9.320 -22.022 1.00 85.62 160 TRP A C 1
ATOM 1310 O O . TRP A 1 160 ? 19.679 10.050 -22.971 1.00 85.62 160 TRP A O 1
ATOM 1320 N N . THR A 1 161 ? 19.186 9.234 -20.938 1.00 84.06 161 THR A N 1
ATOM 1321 C CA . THR A 1 161 ? 17.920 9.976 -20.811 1.00 84.06 161 THR A CA 1
ATOM 1322 C C . THR A 1 161 ? 18.113 11.373 -20.220 1.00 84.06 161 THR A C 1
ATOM 1324 O O . THR A 1 161 ? 17.170 12.159 -20.165 1.00 84.06 161 THR A O 1
ATOM 1327 N N . GLY A 1 162 ? 19.328 11.706 -19.766 1.00 80.12 162 GLY A N 1
ATOM 1328 C CA . GLY A 1 162 ? 19.599 12.970 -19.081 1.00 80.12 162 GLY A CA 1
ATOM 1329 C C . GLY A 1 162 ? 18.869 13.084 -17.740 1.00 80.12 162 GLY A C 1
ATOM 1330 O O . GLY A 1 162 ? 18.463 14.184 -17.368 1.00 80.12 162 GLY A O 1
ATOM 1331 N N . SER A 1 163 ? 18.692 11.959 -17.036 1.00 75.31 163 SER A N 1
ATOM 1332 C CA . SER A 1 163 ? 17.939 11.855 -15.776 1.00 75.31 163 SER A CA 1
ATOM 1333 C C . SER A 1 163 ? 16.427 12.088 -15.913 1.00 75.31 163 SER A C 1
ATOM 1335 O O . SER A 1 163 ? 15.761 12.455 -14.942 1.00 75.31 163 SER A O 1
ATOM 1337 N N . VAL A 1 164 ? 15.878 11.918 -17.119 1.00 85.12 164 VAL A N 1
ATOM 1338 C CA . VAL A 1 164 ? 14.432 11.948 -17.374 1.00 85.12 164 VAL A CA 1
ATOM 1339 C C . VAL A 1 164 ? 13.922 10.515 -17.497 1.00 85.12 164 VAL A C 1
ATOM 1341 O O . VAL A 1 164 ? 14.542 9.685 -18.154 1.00 85.12 164 VAL A O 1
ATOM 1344 N N . ASN A 1 165 ? 12.777 10.215 -16.889 1.00 85.12 165 ASN A N 1
ATOM 1345 C CA . ASN A 1 165 ? 12.148 8.903 -17.017 1.00 85.12 165 ASN A CA 1
ATOM 1346 C C . ASN A 1 165 ? 11.615 8.706 -18.446 1.00 85.12 165 ASN A C 1
ATOM 1348 O O . ASN A 1 165 ? 10.707 9.419 -18.877 1.00 85.12 165 ASN A O 1
ATOM 1352 N N . GLU A 1 166 ? 12.150 7.724 -19.169 1.00 88.25 166 GLU A N 1
ATOM 1353 C CA . GLU A 1 166 ? 11.668 7.322 -20.490 1.00 88.25 166 GLU A CA 1
ATOM 1354 C C . GLU A 1 166 ? 10.700 6.141 -20.347 1.00 88.25 166 GLU A C 1
ATOM 1356 O O . GLU A 1 166 ? 11.043 5.113 -19.770 1.00 88.25 166 GLU A O 1
ATOM 1361 N N . MET A 1 167 ? 9.470 6.279 -20.848 1.00 88.88 167 MET A N 1
ATOM 1362 C CA . MET A 1 167 ? 8.444 5.237 -20.735 1.00 88.88 167 MET A CA 1
ATOM 1363 C C . MET A 1 167 ? 8.808 4.000 -21.571 1.00 88.88 167 MET A C 1
ATOM 1365 O O . MET A 1 167 ? 9.111 4.104 -22.759 1.00 88.88 167 MET A O 1
ATOM 1369 N N . MET A 1 168 ? 8.733 2.818 -20.961 1.00 90.81 168 MET A N 1
ATOM 1370 C CA . MET A 1 168 ? 8.923 1.535 -21.632 1.00 90.81 168 MET A CA 1
ATOM 1371 C C . MET A 1 168 ? 7.674 1.143 -22.420 1.00 90.81 168 MET A C 1
ATOM 1373 O O . MET A 1 168 ? 6.542 1.379 -21.997 1.00 90.81 168 MET A O 1
ATOM 1377 N N . ARG A 1 169 ? 7.872 0.478 -23.559 1.00 88.31 169 ARG A N 1
ATOM 1378 C CA . ARG A 1 169 ? 6.771 -0.002 -24.394 1.00 88.31 169 ARG A CA 1
ATOM 1379 C C . ARG A 1 169 ? 6.296 -1.365 -23.911 1.00 88.31 169 ARG A C 1
ATOM 1381 O O . ARG A 1 169 ? 7.084 -2.306 -23.889 1.00 88.31 169 ARG A O 1
ATOM 1388 N N . GLU A 1 170 ? 5.010 -1.494 -23.610 1.00 85.69 170 GLU A N 1
ATOM 1389 C CA . GLU A 1 170 ? 4.399 -2.798 -23.351 1.00 85.69 170 GLU A CA 1
ATOM 1390 C C . GLU A 1 170 ? 4.393 -3.647 -24.637 1.00 85.69 170 GLU A C 1
ATOM 1392 O O . GLU A 1 170 ? 3.913 -3.217 -25.688 1.00 85.69 170 GLU A O 1
ATOM 1397 N N . ILE A 1 171 ? 4.966 -4.848 -24.556 1.00 87.44 171 ILE A N 1
ATOM 1398 C CA . ILE A 1 171 ? 5.023 -5.847 -25.635 1.00 87.44 171 ILE A CA 1
ATOM 1399 C C . ILE A 1 171 ? 4.484 -7.208 -25.167 1.00 87.44 171 ILE A C 1
ATOM 1401 O O . ILE A 1 171 ? 4.858 -8.244 -25.715 1.00 87.44 171 ILE A O 1
ATOM 1405 N N . SER A 1 172 ? 3.629 -7.208 -24.141 1.00 80.25 172 SER A N 1
ATOM 1406 C CA . SER A 1 172 ? 2.997 -8.402 -23.577 1.00 80.25 172 SER A CA 1
ATOM 1407 C C . SER A 1 172 ? 2.355 -9.265 -24.675 1.00 80.25 172 SER A C 1
ATOM 1409 O O . SER A 1 172 ? 1.551 -8.785 -25.475 1.00 80.25 172 SER A O 1
ATOM 1411 N N . THR A 1 173 ? 2.700 -10.555 -24.711 1.00 83.19 173 THR A N 1
ATOM 1412 C CA . THR A 1 173 ? 2.091 -11.554 -25.611 1.00 83.19 173 THR A CA 1
ATOM 1413 C C . THR A 1 173 ? 1.475 -12.694 -24.800 1.00 83.19 173 THR A C 1
ATOM 1415 O O . THR A 1 173 ? 1.715 -12.793 -23.600 1.00 83.19 173 THR A O 1
ATOM 1418 N N . ALA A 1 174 ? 0.694 -13.578 -25.433 1.00 77.69 174 ALA A N 1
ATOM 1419 C CA . ALA A 1 174 ? 0.140 -14.752 -24.748 1.00 77.69 174 ALA A CA 1
ATOM 1420 C C . ALA A 1 174 ? 1.235 -15.684 -24.183 1.00 77.69 174 ALA A C 1
ATOM 1422 O O . ALA A 1 174 ? 1.039 -16.278 -23.126 1.00 77.69 174 ALA A O 1
ATOM 1423 N N . ASP A 1 175 ? 2.388 -15.765 -24.856 1.00 81.19 175 ASP A N 1
ATOM 1424 C CA . ASP A 1 175 ? 3.535 -16.586 -24.444 1.00 81.19 175 ASP A CA 1
ATOM 1425 C C . ASP A 1 175 ? 4.469 -15.852 -23.461 1.00 81.19 175 ASP A C 1
ATOM 1427 O O . ASP A 1 175 ? 5.241 -16.481 -22.737 1.00 81.19 175 ASP A O 1
ATOM 1431 N N . SER A 1 176 ? 4.398 -14.518 -23.424 1.00 75.75 176 SER A N 1
ATOM 1432 C CA . SER A 1 176 ? 5.191 -13.647 -22.551 1.00 75.75 176 SER A CA 1
ATOM 1433 C C . SER A 1 176 ? 4.317 -12.528 -21.961 1.00 75.75 176 SER A C 1
ATOM 1435 O O . SER A 1 176 ? 4.416 -11.368 -22.386 1.00 75.75 176 SER A O 1
ATOM 1437 N N . PRO A 1 177 ? 3.412 -12.853 -21.019 1.00 76.25 177 PRO A N 1
ATOM 1438 C CA . PRO A 1 177 ? 2.616 -11.838 -20.339 1.00 76.25 177 PRO A CA 1
ATOM 1439 C C . PRO A 1 177 ? 3.525 -10.919 -19.513 1.00 76.25 177 PRO A C 1
ATOM 1441 O O . PRO A 1 177 ? 4.617 -11.322 -19.109 1.00 76.25 177 PRO A O 1
ATOM 1444 N N . ASN A 1 178 ? 3.070 -9.691 -19.256 1.00 74.50 178 ASN A N 1
ATOM 1445 C CA . ASN A 1 178 ? 3.758 -8.705 -18.417 1.00 74.50 178 ASN A CA 1
ATOM 1446 C C . ASN A 1 178 ? 5.196 -8.440 -18.897 1.00 74.50 178 ASN A C 1
ATOM 1448 O O . ASN A 1 178 ? 6.167 -8.633 -18.162 1.00 74.50 178 ASN A O 1
ATOM 1452 N N . THR A 1 179 ? 5.344 -8.068 -20.172 1.00 82.19 179 THR A N 1
ATOM 1453 C CA . THR A 1 179 ? 6.657 -7.801 -20.777 1.00 82.19 179 THR A CA 1
ATOM 1454 C C . THR A 1 179 ? 6.718 -6.378 -21.317 1.00 82.19 179 THR A C 1
ATOM 1456 O O . THR A 1 179 ? 5.909 -5.990 -22.159 1.00 82.19 179 THR A O 1
ATOM 1459 N N . TRP A 1 180 ? 7.733 -5.622 -20.893 1.00 87.94 180 TRP A N 1
ATOM 1460 C CA . TRP A 1 180 ? 8.027 -4.274 -21.384 1.00 87.94 180 TRP A CA 1
ATOM 1461 C C . TRP A 1 180 ? 9.405 -4.227 -22.037 1.00 87.94 180 TRP A C 1
ATOM 1463 O O . TRP A 1 180 ? 10.348 -4.882 -21.592 1.00 87.94 180 TRP A O 1
ATOM 1473 N N . GLU A 1 181 ? 9.531 -3.426 -23.090 1.00 91.38 181 GLU A N 1
ATOM 1474 C CA . GLU A 1 181 ? 10.757 -3.251 -23.862 1.00 91.38 181 GLU A CA 1
ATOM 1475 C C . GLU A 1 181 ? 11.189 -1.780 -23.853 1.00 91.38 181 GLU A C 1
ATOM 1477 O O . GLU A 1 181 ? 10.395 -0.876 -24.122 1.00 91.38 181 GLU A O 1
ATOM 1482 N N . ALA A 1 182 ? 12.479 -1.553 -23.611 1.00 90.25 182 ALA A N 1
ATOM 1483 C CA . ALA A 1 182 ? 13.173 -0.307 -23.916 1.00 90.25 182 ALA A CA 1
ATOM 1484 C C . ALA A 1 182 ? 14.369 -0.621 -24.821 1.00 90.25 182 ALA A C 1
ATOM 1486 O O . ALA A 1 182 ? 15.043 -1.638 -24.644 1.00 90.25 182 ALA A O 1
ATOM 1487 N N . ARG A 1 183 ? 14.631 0.239 -25.810 1.00 89.50 183 ARG A N 1
ATOM 1488 C CA . ARG A 1 183 ? 15.753 0.076 -26.743 1.00 89.50 183 ARG A CA 1
ATOM 1489 C C . ARG A 1 183 ? 16.709 1.236 -26.590 1.00 89.50 183 ARG A C 1
ATOM 1491 O O . ARG A 1 183 ? 16.331 2.376 -26.822 1.00 89.50 183 ARG A O 1
ATOM 1498 N N . ILE A 1 184 ? 17.954 0.919 -26.261 1.00 88.44 184 ILE A N 1
ATOM 1499 C CA . ILE A 1 184 ? 18.978 1.920 -25.976 1.00 88.44 184 ILE A CA 1
ATOM 1500 C C . ILE A 1 184 ? 20.173 1.717 -26.896 1.00 88.44 184 ILE A C 1
ATOM 1502 O O . ILE A 1 184 ? 20.469 0.600 -27.330 1.00 88.44 184 ILE A O 1
ATOM 1506 N N . ARG A 1 185 ? 20.885 2.805 -27.178 1.00 86.69 185 ARG A N 1
ATOM 1507 C CA . ARG A 1 185 ? 22.159 2.765 -27.891 1.00 86.69 185 ARG A CA 1
ATOM 1508 C C . ARG A 1 185 ? 23.263 3.143 -26.918 1.00 86.69 185 ARG A C 1
ATOM 1510 O O . ARG A 1 185 ? 23.261 4.257 -26.414 1.00 86.69 185 ARG A O 1
ATOM 1517 N N . ILE A 1 186 ? 24.213 2.235 -26.708 1.00 89.38 186 ILE A N 1
ATOM 1518 C CA . ILE A 1 186 ? 25.404 2.519 -25.902 1.00 89.38 186 ILE A CA 1
ATOM 1519 C C . ILE A 1 186 ? 26.206 3.633 -26.585 1.00 89.38 186 ILE A C 1
ATOM 1521 O O . ILE A 1 186 ? 26.505 3.548 -27.784 1.00 89.38 186 ILE A O 1
ATOM 1525 N N . GLY A 1 187 ? 26.512 4.685 -25.827 1.00 86.31 187 GLY A N 1
ATOM 1526 C CA . GLY A 1 187 ? 27.263 5.840 -26.285 1.00 86.31 187 GLY A CA 1
ATOM 1527 C C . GLY A 1 187 ? 28.752 5.559 -26.493 1.00 86.31 187 GLY A C 1
ATOM 1528 O O . GLY A 1 187 ? 29.247 4.437 -26.389 1.00 86.31 187 GLY A O 1
ATOM 1529 N N . MET A 1 188 ? 29.506 6.621 -26.783 1.00 88.44 188 MET A N 1
ATOM 1530 C CA . MET A 1 188 ? 30.948 6.543 -27.068 1.00 88.44 188 MET A CA 1
ATOM 1531 C C . MET A 1 188 ? 31.792 6.077 -25.872 1.00 88.44 188 MET A C 1
ATOM 1533 O O . MET A 1 188 ? 32.940 5.681 -26.054 1.00 88.44 188 MET A O 1
ATOM 1537 N N . THR A 1 189 ? 31.232 6.117 -24.663 1.00 88.00 189 THR A N 1
ATOM 1538 C CA . THR A 1 189 ? 31.839 5.598 -23.430 1.00 88.00 189 THR A CA 1
ATOM 1539 C C . THR A 1 189 ? 31.936 4.072 -23.423 1.00 88.00 189 THR A C 1
ATOM 1541 O O . THR A 1 189 ? 32.701 3.522 -22.636 1.00 88.00 189 THR A O 1
ATOM 1544 N N . GLY A 1 190 ? 31.152 3.379 -24.260 1.00 91.62 190 GLY A N 1
ATOM 1545 C CA . GLY A 1 190 ? 31.024 1.921 -24.223 1.00 91.62 190 GLY A CA 1
ATOM 1546 C C . GLY A 1 190 ? 30.286 1.397 -22.984 1.00 91.62 190 GLY A C 1
ATOM 1547 O O . GLY A 1 190 ? 30.225 0.186 -22.791 1.00 91.62 190 GLY A O 1
ATOM 1548 N N . MET A 1 191 ? 29.729 2.285 -22.153 1.00 90.19 191 MET A N 1
ATOM 1549 C CA . MET A 1 191 ? 29.051 1.949 -20.902 1.00 90.19 191 MET A CA 1
ATOM 1550 C C . MET A 1 191 ? 27.905 2.924 -20.633 1.00 90.19 191 MET A C 1
ATOM 1552 O O . MET A 1 191 ? 28.091 4.136 -20.726 1.00 90.19 191 MET A O 1
ATOM 1556 N N . GLU A 1 192 ? 26.756 2.388 -20.229 1.00 90.88 192 GLU A N 1
ATOM 1557 C CA . GLU A 1 192 ? 25.591 3.147 -19.774 1.00 90.88 192 GLU A CA 1
ATOM 1558 C C . GLU A 1 192 ? 25.117 2.569 -18.437 1.00 90.88 192 GLU A C 1
ATOM 1560 O O . GLU A 1 192 ? 25.130 1.349 -18.252 1.00 90.88 192 GLU A O 1
ATOM 1565 N N . TRP A 1 193 ? 24.696 3.427 -17.508 1.00 90.25 193 TRP A N 1
ATOM 1566 C CA . TRP A 1 193 ? 23.998 2.989 -16.299 1.00 90.25 193 TRP A CA 1
ATOM 1567 C C . TRP A 1 193 ? 22.499 3.176 -16.485 1.00 90.25 193 TRP A C 1
ATOM 1569 O O . TRP A 1 193 ? 22.071 4.055 -17.234 1.00 90.25 193 TRP A O 1
ATOM 1579 N N . PHE A 1 194 ? 21.706 2.357 -15.796 1.00 91.94 194 PHE A N 1
ATOM 1580 C CA . PHE A 1 194 ? 20.259 2.485 -15.821 1.00 91.94 194 PHE A CA 1
ATOM 1581 C C . PHE A 1 194 ? 19.595 1.979 -14.549 1.00 91.94 194 PHE A C 1
ATOM 1583 O O . PHE A 1 194 ? 20.165 1.180 -13.801 1.00 91.94 194 PHE A O 1
ATOM 1590 N N . ARG A 1 195 ? 18.361 2.430 -14.343 1.00 90.25 195 ARG A N 1
ATOM 1591 C CA . ARG A 1 195 ? 17.414 1.917 -13.357 1.00 90.25 195 ARG A CA 1
ATOM 1592 C C . ARG A 1 195 ? 16.029 1.810 -13.983 1.00 90.25 195 ARG A C 1
ATOM 1594 O O . ARG A 1 195 ? 15.674 2.594 -14.859 1.00 90.25 195 ARG A O 1
ATOM 1601 N N . PHE A 1 196 ? 15.252 0.850 -13.503 1.00 88.19 196 PHE A N 1
ATOM 1602 C CA . PHE A 1 196 ? 13.831 0.769 -13.811 1.00 88.19 196 PHE A CA 1
ATOM 1603 C C . PHE A 1 196 ? 13.033 1.526 -12.756 1.00 88.19 196 PHE A C 1
ATOM 1605 O O . PHE A 1 196 ? 13.342 1.459 -11.562 1.00 88.19 196 PHE A O 1
ATOM 1612 N N . CYS A 1 197 ? 12.005 2.229 -13.206 1.00 83.12 197 CYS A N 1
ATOM 1613 C CA . CYS A 1 197 ? 11.038 2.920 -12.370 1.00 83.12 197 CYS A CA 1
ATOM 1614 C C . CYS A 1 197 ? 9.625 2.471 -12.762 1.00 83.12 197 CYS A C 1
ATOM 1616 O O . CYS A 1 197 ? 9.405 1.990 -13.874 1.00 83.12 197 CYS A O 1
ATOM 1618 N N . ARG A 1 198 ? 8.687 2.604 -11.832 1.00 75.31 198 ARG A N 1
ATOM 1619 C CA . ARG A 1 198 ? 7.251 2.415 -12.042 1.00 75.31 198 ARG A CA 1
ATOM 1620 C C . ARG A 1 198 ? 6.563 3.720 -11.670 1.00 75.31 198 ARG A C 1
ATOM 1622 O O . ARG A 1 198 ? 7.089 4.372 -10.739 1.00 75.31 198 ARG A O 1
#

Nearest PDB structures (foldseek):
  7rpy-assembly1_A  TM=3.923E-01  e=1.109E-02  Ruminococcus bromii L2-63
  6b2e-assembly1_B  TM=5.203E-01  e=2.419E+00  Homo sapiens
  7ypo-assembly1_A  TM=2.447E-01  e=1.314E+00  Helicoverpa armigera nucleopolyhedrovirus
  7et6-assembly1_D  TM=3.091E-01  e=1.833E+00  Arabidopsis thaliana